Protein AF-A0A1H7XYJ6-F1 (afdb_monomer_lite)

Radius of gyration: 18.25 Å; chains: 1; bounding box: 43×41×61 Å

Foldseek 3Di:
DDDDDPPPDQPVLLLVLQVLQVVQVHGLVLLLVLLVLLQVCLLVLLVVCVVVVLQDDDDPVRVVVVLLVLLQLCQVLSQDDCVVRVVVSNVSSSVLSSYPCNLVVLVVLLVVQLVPPPPRCSPVLSQLSCQPGPDNDHDDLVRSQVPSPDVRDPVCSVSSPSSSSSSSSSSSNVVSVVVVVVCCVVVVDPDDDGDRRPDDCVPPDDSVVD

Secondary structure (DSSP, 8-state):
--------PPPHHHHHHHHHHHHTT--HHHHHHHHHHHHHHHHHHHHHHHHTT-SB---HHHHHHHHHHHHHHHHHHTTS-HHHHHHHHHHHHHHHHTBTTHHHHHHHHHHHHHT--SSS-HHHHHHHHIIIII-SS---HHHHHHHS-TT--HHHHHHHHHHHHHHHHHHHHHHHHHHHHHHHHTTSS---PPPPP---GGGSPPGGG-

Structure (mmCIF, N/CA/C/O backbone):
data_AF-A0A1H7XYJ6-F1
#
_entry.id   AF-A0A1H7XYJ6-F1
#
loop_
_atom_site.group_PDB
_atom_site.id
_atom_site.type_symbol
_atom_site.label_atom_id
_atom_site.label_alt_id
_atom_site.label_comp_id
_atom_site.label_asym_id
_atom_site.label_entity_id
_atom_site.label_seq_id
_atom_site.pdbx_PDB_ins_code
_atom_site.Cartn_x
_atom_site.Cartn_y
_atom_site.Cartn_z
_atom_site.occupancy
_atom_site.B_iso_or_equiv
_atom_site.auth_seq_id
_atom_site.auth_comp_id
_atom_site.auth_asym_id
_atom_site.auth_atom_id
_atom_site.pdbx_PDB_model_num
ATOM 1 N N . MET A 1 1 ? 23.993 -9.173 -39.020 1.00 39.69 1 MET A N 1
ATOM 2 C CA . MET A 1 1 ? 23.149 -8.173 -38.337 1.00 39.69 1 MET A CA 1
ATOM 3 C C . MET A 1 1 ? 21.699 -8.562 -38.609 1.00 39.69 1 MET A C 1
ATOM 5 O O . MET A 1 1 ? 21.281 -8.504 -39.756 1.00 39.69 1 MET A O 1
ATOM 9 N N . ARG A 1 2 ? 20.996 -9.105 -37.610 1.00 30.44 2 ARG A N 1
ATOM 10 C CA . ARG A 1 2 ? 19.539 -9.292 -37.622 1.00 30.44 2 ARG A CA 1
ATOM 11 C C . ARG A 1 2 ? 19.033 -8.784 -36.282 1.00 30.44 2 ARG A C 1
ATOM 13 O O . ARG A 1 2 ? 19.457 -9.285 -35.244 1.00 30.44 2 ARG A O 1
ATOM 20 N N . GLU A 1 3 ? 18.214 -7.745 -36.353 1.00 40.66 3 GLU A N 1
ATOM 21 C CA . GLU A 1 3 ? 17.354 -7.291 -35.270 1.00 40.66 3 GLU A CA 1
ATOM 22 C C . GLU A 1 3 ? 16.446 -8.446 -34.839 1.00 40.66 3 GLU A C 1
ATOM 24 O O . GLU A 1 3 ? 15.935 -9.195 -35.673 1.00 40.66 3 GLU A O 1
ATOM 29 N N . GLY A 1 4 ? 16.303 -8.617 -33.529 1.00 32.47 4 GLY A N 1
ATOM 30 C CA . GLY A 1 4 ? 15.561 -9.715 -32.929 1.00 32.47 4 GLY A CA 1
ATOM 31 C C . GLY A 1 4 ? 15.232 -9.388 -31.482 1.00 32.47 4 GLY A C 1
ATOM 32 O O . GLY A 1 4 ? 15.929 -9.819 -30.573 1.00 32.47 4 GLY A O 1
ATOM 33 N N . ASP A 1 5 ? 14.200 -8.567 -31.322 1.00 30.64 5 ASP A N 1
ATOM 34 C CA . ASP A 1 5 ? 13.218 -8.653 -30.242 1.00 30.64 5 ASP A CA 1
ATOM 35 C C . ASP A 1 5 ? 13.751 -8.624 -28.792 1.00 30.64 5 ASP A C 1
ATOM 37 O O . ASP A 1 5 ? 13.798 -9.627 -28.081 1.00 30.64 5 ASP A O 1
ATOM 41 N N . TYR A 1 6 ? 14.070 -7.423 -28.295 1.00 32.22 6 TYR A N 1
ATOM 42 C CA . TYR A 1 6 ? 14.149 -7.151 -26.851 1.00 32.22 6 TYR A CA 1
ATOM 43 C C . TYR A 1 6 ? 12.739 -6.980 -26.254 1.00 32.22 6 TYR A C 1
ATOM 45 O O . TYR A 1 6 ? 12.458 -6.020 -25.538 1.00 32.22 6 TYR A O 1
ATOM 53 N N . MET A 1 7 ? 11.835 -7.919 -26.529 1.00 31.92 7 MET A N 1
ATOM 54 C CA . MET A 1 7 ? 10.656 -8.132 -25.696 1.00 31.92 7 MET A CA 1
ATOM 55 C C . MET A 1 7 ? 11.157 -8.789 -24.411 1.00 31.92 7 MET A C 1
ATOM 57 O O . MET A 1 7 ? 11.321 -10.005 -24.324 1.00 31.92 7 MET A O 1
ATOM 61 N N . THR A 1 8 ? 11.519 -7.961 -23.430 1.00 39.78 8 THR A N 1
ATOM 62 C CA . THR A 1 8 ? 11.913 -8.393 -22.085 1.00 39.78 8 THR A CA 1
ATOM 63 C C . THR A 1 8 ? 10.869 -9.367 -21.548 1.00 39.78 8 THR A C 1
ATOM 65 O O . THR A 1 8 ? 9.807 -8.933 -21.107 1.00 39.78 8 THR A O 1
ATOM 68 N N . LYS A 1 9 ? 11.174 -10.675 -21.565 1.00 45.34 9 LYS A N 1
ATOM 69 C CA . LYS A 1 9 ? 10.476 -11.661 -20.733 1.00 45.34 9 LYS A CA 1
ATOM 70 C C . LYS A 1 9 ? 10.388 -11.070 -19.337 1.00 45.34 9 LYS A C 1
ATOM 72 O O . LYS A 1 9 ? 11.407 -10.604 -18.808 1.00 45.34 9 LYS A O 1
ATOM 77 N N . SER A 1 10 ? 9.188 -11.025 -18.776 1.00 58.97 10 SER A N 1
ATOM 78 C CA . SER A 1 10 ? 9.038 -10.480 -17.445 1.00 58.97 10 SER A CA 1
ATOM 79 C C . SER A 1 10 ? 9.901 -11.283 -16.473 1.00 58.97 10 SER A C 1
ATOM 81 O O . SER A 1 10 ? 9.950 -12.510 -16.548 1.00 58.97 10 SER A O 1
ATOM 83 N N . SER A 1 11 ? 10.663 -10.592 -15.619 1.00 77.50 11 SER A N 1
ATOM 84 C CA . SER A 1 11 ? 11.572 -11.259 -14.679 1.00 77.50 11 SER A CA 1
ATOM 85 C C . SER A 1 11 ? 10.799 -12.255 -13.817 1.00 77.50 11 SER A C 1
ATOM 87 O O . SER A 1 11 ? 9.658 -11.963 -13.458 1.00 77.50 11 SER A O 1
ATOM 89 N N . ASP A 1 12 ? 11.416 -13.359 -13.403 1.00 87.50 12 ASP A N 1
ATOM 90 C CA . ASP A 1 12 ? 10.749 -14.355 -12.553 1.00 87.50 12 ASP A CA 1
ATOM 91 C C . ASP A 1 12 ? 10.150 -13.739 -11.267 1.00 87.50 12 ASP A C 1
ATOM 93 O O . ASP A 1 12 ? 9.069 -14.125 -10.830 1.00 87.50 12 ASP A O 1
ATOM 97 N N . ASP A 1 13 ? 10.766 -12.676 -10.735 1.00 91.00 13 ASP A N 1
ATOM 98 C CA . ASP A 1 13 ? 10.223 -11.886 -9.620 1.00 91.00 13 ASP A CA 1
ATOM 99 C C . ASP A 1 13 ? 8.874 -11.213 -9.921 1.00 91.00 13 ASP A C 1
ATOM 101 O O . ASP A 1 13 ? 8.038 -11.072 -9.031 1.00 91.00 13 ASP A O 1
ATOM 105 N N . TYR A 1 14 ? 8.653 -10.762 -11.158 1.00 93.06 14 TYR A N 1
ATOM 106 C CA . TYR A 1 14 ? 7.365 -10.202 -11.565 1.00 93.06 14 TYR A CA 1
ATOM 107 C C . TYR A 1 14 ? 6.303 -11.291 -11.613 1.00 93.06 14 TYR A C 1
ATOM 109 O O . TYR A 1 14 ? 5.214 -11.086 -11.090 1.00 93.06 14 TYR A O 1
ATOM 117 N N . ARG A 1 15 ? 6.620 -12.451 -12.199 1.00 93.31 15 ARG A N 1
ATOM 118 C CA . ARG A 1 15 ? 5.698 -13.595 -12.249 1.00 93.31 15 ARG A CA 1
ATOM 119 C C . ARG A 1 15 ? 5.294 -14.032 -10.850 1.00 93.31 15 ARG A C 1
ATOM 121 O O . ARG A 1 15 ? 4.121 -14.287 -10.603 1.00 93.31 15 ARG A O 1
ATOM 128 N N . GLU A 1 16 ? 6.241 -14.035 -9.922 1.00 93.75 16 GLU A N 1
ATOM 129 C CA . GLU A 1 16 ? 5.963 -14.340 -8.526 1.00 93.75 16 GLU A CA 1
ATOM 130 C C . GLU A 1 16 ? 5.140 -13.238 -7.840 1.00 93.75 16 GLU A C 1
ATOM 132 O O . GLU A 1 16 ? 4.181 -13.534 -7.133 1.00 93.75 16 GLU A O 1
ATOM 137 N N . ALA A 1 17 ? 5.408 -11.956 -8.105 1.00 95.38 17 ALA A N 1
ATOM 138 C CA . ALA A 1 17 ? 4.546 -10.874 -7.622 1.00 95.38 17 ALA A CA 1
ATOM 139 C C . ALA A 1 17 ? 3.104 -10.992 -8.157 1.00 95.38 17 ALA A C 1
ATOM 141 O O . ALA A 1 17 ? 2.152 -10.786 -7.403 1.00 95.38 17 ALA A O 1
ATOM 142 N N . VAL A 1 18 ? 2.933 -11.367 -9.429 1.00 96.00 18 VAL A N 1
ATOM 143 C CA . VAL A 1 18 ? 1.624 -11.645 -10.043 1.00 96.00 18 VAL A CA 1
ATOM 144 C C . VAL A 1 18 ? 0.956 -12.849 -9.378 1.00 96.00 18 VAL A C 1
ATOM 146 O O . VAL A 1 18 ? -0.226 -12.775 -9.046 1.00 96.00 18 VAL A O 1
ATOM 149 N N . ARG A 1 19 ? 1.701 -13.931 -9.119 1.00 95.25 19 ARG A N 1
ATOM 150 C CA . ARG A 1 19 ? 1.205 -15.105 -8.386 1.00 95.25 19 ARG A CA 1
ATOM 151 C C . ARG A 1 19 ? 0.639 -14.701 -7.029 1.00 95.25 19 ARG A C 1
ATOM 153 O O . ARG A 1 19 ? -0.504 -15.034 -6.733 1.00 95.25 19 ARG A O 1
ATOM 160 N N . LEU A 1 20 ? 1.375 -13.893 -6.262 1.00 95.56 20 LEU A N 1
ATOM 161 C CA . LEU A 1 20 ? 0.914 -13.399 -4.962 1.00 95.56 20 LEU A CA 1
ATOM 162 C C . LEU A 1 20 ? -0.383 -12.581 -5.070 1.00 95.56 20 LEU A C 1
ATOM 164 O O . LEU A 1 20 ? -1.238 -12.681 -4.183 1.00 95.56 20 LEU A O 1
ATOM 168 N N . CYS A 1 21 ? -0.536 -11.780 -6.131 1.00 96.62 21 CYS A N 1
ATOM 169 C CA . CYS A 1 21 ? -1.770 -11.033 -6.398 1.00 96.62 21 CYS A CA 1
ATOM 170 C C . CYS A 1 21 ? -2.941 -11.994 -6.625 1.00 96.62 21 CYS A C 1
ATOM 172 O O . CYS A 1 21 ? -3.935 -11.929 -5.900 1.00 96.62 21 CYS A O 1
ATOM 174 N N . ARG A 1 22 ? -2.777 -12.941 -7.555 1.00 95.56 22 ARG A N 1
ATOM 175 C CA . ARG A 1 22 ? -3.834 -13.873 -7.973 1.00 95.56 22 ARG A CA 1
ATOM 176 C C . ARG A 1 22 ? -4.238 -14.844 -6.868 1.00 95.56 22 ARG A C 1
ATOM 178 O O . ARG A 1 22 ? -5.422 -15.071 -6.668 1.00 95.56 22 ARG A O 1
ATOM 185 N N . GLU A 1 23 ? -3.285 -15.338 -6.079 1.00 94.94 23 GLU A N 1
ATOM 186 C CA . GLU A 1 23 ? -3.556 -16.127 -4.863 1.00 94.94 23 GLU A CA 1
ATOM 187 C C . GLU A 1 23 ? -4.368 -15.361 -3.815 1.00 94.94 23 GLU A C 1
ATOM 189 O O . GLU A 1 23 ? -5.035 -15.968 -2.984 1.00 94.94 23 GLU A O 1
ATOM 194 N N . SER A 1 24 ? -4.286 -14.029 -3.824 1.00 95.19 24 SER A N 1
ATOM 195 C CA . SER A 1 24 ? -5.078 -13.182 -2.928 1.00 95.19 24 SER A CA 1
ATOM 196 C C . SER A 1 24 ? -6.404 -12.747 -3.556 1.00 95.19 24 SER A C 1
ATOM 198 O O . SER A 1 24 ? -7.071 -11.903 -2.968 1.00 95.19 24 SER A O 1
ATOM 200 N N . GLY A 1 25 ? -6.760 -13.280 -4.730 1.00 94.94 25 GLY A N 1
ATOM 201 C CA . GLY A 1 25 ? -8.006 -12.982 -5.435 1.00 94.94 25 GLY A CA 1
ATOM 202 C C . GLY A 1 25 ? -7.966 -11.753 -6.348 1.00 94.94 25 GLY A C 1
ATOM 203 O O . GLY A 1 25 ? -9.021 -11.303 -6.775 1.00 94.94 25 GLY A O 1
ATOM 204 N N . PHE A 1 26 ? -6.787 -11.209 -6.678 1.00 95.50 26 PHE A N 1
ATOM 205 C CA . PHE A 1 26 ? -6.683 -9.987 -7.487 1.00 95.50 26 PHE A CA 1
ATOM 206 C C . PHE A 1 26 ? -5.815 -10.148 -8.733 1.00 95.50 26 PHE A C 1
ATOM 208 O O . PHE A 1 26 ? -4.778 -10.816 -8.715 1.00 95.50 26 PHE A O 1
ATOM 215 N N . SER A 1 27 ? -6.175 -9.441 -9.800 1.00 95.00 27 SER A N 1
ATOM 216 C CA . SER A 1 27 ? -5.296 -9.212 -10.935 1.00 95.00 27 SER A CA 1
ATOM 217 C C . SER A 1 27 ? -4.150 -8.286 -10.545 1.00 95.00 27 SER A C 1
ATOM 219 O O . SER A 1 27 ? -4.261 -7.377 -9.715 1.00 95.00 27 SER A O 1
ATOM 221 N N . GLU A 1 28 ? -3.018 -8.481 -11.204 1.00 94.94 28 GLU A N 1
ATOM 222 C CA . GLU A 1 28 ? -1.868 -7.600 -11.078 1.00 94.94 28 GLU A CA 1
ATOM 223 C C . GLU A 1 28 ? -2.194 -6.156 -11.486 1.00 94.94 28 GLU A C 1
ATOM 225 O O . GLU A 1 28 ? -1.673 -5.215 -10.889 1.00 94.94 28 GLU A O 1
ATOM 230 N N . ASN A 1 29 ? -3.086 -5.955 -12.461 1.00 93.81 29 ASN A N 1
ATOM 231 C CA . ASN A 1 29 ? -3.476 -4.621 -12.913 1.00 93.81 29 ASN A CA 1
ATOM 232 C C . ASN A 1 29 ? -4.259 -3.880 -11.833 1.00 93.81 29 ASN A C 1
ATOM 234 O O . ASN A 1 29 ? -3.946 -2.726 -11.546 1.00 93.81 29 ASN A O 1
ATOM 238 N N . ARG A 1 30 ? -5.212 -4.550 -11.182 1.00 93.25 30 ARG A N 1
ATOM 239 C CA . ARG A 1 30 ? -5.971 -3.983 -10.067 1.00 93.25 30 ARG A CA 1
ATOM 240 C C . ARG A 1 30 ? -5.055 -3.553 -8.925 1.00 93.25 30 ARG A C 1
ATOM 242 O O . ARG A 1 30 ? -5.100 -2.398 -8.501 1.00 93.25 30 ARG A O 1
ATOM 249 N N . VAL A 1 31 ? -4.189 -4.460 -8.460 1.00 96.38 31 VAL A N 1
ATOM 250 C CA . VAL A 1 31 ? -3.241 -4.171 -7.368 1.00 96.38 31 VAL A CA 1
ATOM 251 C C . VAL A 1 31 ? -2.330 -3.006 -7.746 1.00 96.38 31 VAL A C 1
ATOM 253 O O . VAL A 1 31 ? -2.116 -2.104 -6.938 1.00 96.38 31 VAL A O 1
ATOM 256 N N . TYR A 1 32 ? -1.822 -2.991 -8.980 1.00 96.12 32 TYR A N 1
ATOM 257 C CA . TYR A 1 32 ? -0.980 -1.910 -9.481 1.00 96.12 32 TYR A CA 1
ATOM 258 C C . TYR A 1 32 ? -1.706 -0.561 -9.495 1.00 96.12 32 TYR A C 1
ATOM 260 O O . TYR A 1 32 ? -1.146 0.427 -9.019 1.00 96.12 32 TYR A O 1
ATOM 268 N N . THR A 1 33 ? -2.938 -0.513 -10.008 1.00 93.81 33 THR A N 1
ATOM 269 C CA . THR A 1 33 ? -3.740 0.713 -10.104 1.00 93.81 33 THR A CA 1
ATOM 270 C C . THR A 1 33 ? -4.052 1.281 -8.725 1.00 93.81 33 THR A C 1
ATOM 272 O O . THR A 1 33 ? -3.701 2.428 -8.457 1.00 93.81 33 THR A O 1
ATOM 275 N N . LEU A 1 34 ? -4.618 0.474 -7.823 1.00 93.75 34 LEU A N 1
ATOM 276 C CA . LEU A 1 34 ? -4.981 0.926 -6.475 1.00 93.75 34 LEU A CA 1
ATOM 277 C C . LEU A 1 34 ? -3.754 1.359 -5.669 1.00 93.75 34 LEU A C 1
ATOM 279 O O . LEU A 1 34 ? -3.759 2.400 -5.018 1.00 93.75 34 LEU A O 1
ATOM 283 N N . CYS A 1 35 ? -2.662 0.598 -5.754 1.00 96.38 35 CYS A N 1
ATOM 284 C CA . CYS A 1 35 ? -1.434 0.938 -5.047 1.00 96.38 35 CYS A CA 1
ATOM 285 C C . CYS A 1 35 ? -0.809 2.242 -5.568 1.00 96.38 35 CYS A C 1
ATOM 287 O O . CYS A 1 35 ? -0.287 3.038 -4.786 1.00 96.38 35 CYS A O 1
ATOM 289 N N . ARG A 1 36 ? -0.886 2.501 -6.880 1.00 95.50 36 ARG A N 1
ATOM 290 C CA . ARG A 1 36 ? -0.372 3.746 -7.460 1.00 95.50 36 ARG A CA 1
ATOM 291 C C . ARG A 1 36 ? -1.095 4.989 -6.979 1.00 95.50 36 ARG A C 1
ATOM 293 O O . ARG A 1 36 ? -0.422 6.010 -6.886 1.00 95.50 36 ARG A O 1
ATOM 300 N N . LEU A 1 37 ? -2.387 4.909 -6.657 1.00 93.62 37 LEU A N 1
ATOM 301 C CA . LEU A 1 37 ? -3.122 6.043 -6.090 1.00 93.62 37 LEU A CA 1
ATOM 302 C C . LEU A 1 37 ? -2.423 6.545 -4.829 1.00 93.62 37 LEU A C 1
ATOM 304 O O . LEU A 1 37 ? -2.027 7.703 -4.784 1.00 93.62 37 LEU A O 1
ATOM 308 N N . LEU A 1 38 ? -2.154 5.645 -3.876 1.00 96.19 38 LEU A N 1
ATOM 309 C CA . LEU A 1 38 ? -1.421 5.971 -2.652 1.00 96.19 38 LEU A CA 1
ATOM 310 C C . LEU A 1 38 ? -0.034 6.528 -2.961 1.00 96.19 38 LEU A C 1
ATOM 312 O O . LEU A 1 38 ? 0.332 7.597 -2.484 1.00 96.19 38 LEU A O 1
ATOM 316 N N . LEU A 1 39 ? 0.744 5.803 -3.763 1.00 97.06 39 LEU A N 1
ATOM 317 C CA . LEU A 1 39 ? 2.142 6.148 -4.012 1.00 97.06 39 LEU A CA 1
ATOM 318 C C . LEU A 1 39 ? 2.312 7.521 -4.667 1.00 97.06 39 LEU A C 1
ATOM 320 O O . LEU A 1 39 ? 3.300 8.200 -4.405 1.00 97.06 39 LEU A O 1
ATOM 324 N N . PHE A 1 40 ? 1.385 7.913 -5.540 1.00 94.44 40 PHE A N 1
ATOM 325 C CA . PHE A 1 40 ? 1.521 9.129 -6.336 1.00 94.44 40 PHE A CA 1
ATOM 326 C C . PHE A 1 40 ? 1.148 10.384 -5.557 1.00 94.44 40 PHE A C 1
ATOM 328 O O . PHE A 1 40 ? 1.743 11.423 -5.819 1.00 94.44 40 PHE A O 1
ATOM 335 N N . ILE A 1 41 ? 0.223 10.285 -4.599 1.00 95.06 41 ILE A N 1
ATOM 336 C CA . ILE A 1 41 ? -0.184 11.439 -3.785 1.00 95.06 41 ILE A CA 1
ATOM 337 C C . ILE A 1 41 ? 0.547 11.511 -2.443 1.00 95.06 41 ILE A C 1
ATOM 339 O O . ILE A 1 41 ? 0.596 12.577 -1.841 1.00 95.06 41 ILE A O 1
ATOM 343 N N . TYR A 1 42 ? 1.167 10.411 -1.991 1.00 97.31 42 TYR A N 1
ATOM 344 C CA . TYR A 1 42 ? 1.748 10.322 -0.650 1.00 97.31 42 TYR A CA 1
ATOM 345 C C . TYR A 1 42 ? 2.670 11.488 -0.295 1.00 97.31 42 TYR A C 1
ATOM 347 O O . TYR A 1 42 ? 2.452 12.127 0.728 1.00 97.31 42 TYR A O 1
ATOM 355 N N . ARG A 1 43 ? 3.719 11.739 -1.095 1.00 96.44 43 ARG A N 1
ATOM 356 C CA . ARG A 1 43 ? 4.758 12.718 -0.732 1.00 96.44 43 ARG A CA 1
ATOM 357 C C . ARG A 1 43 ? 4.154 14.105 -0.556 1.00 96.44 43 ARG A C 1
ATOM 359 O O . ARG A 1 43 ? 4.389 14.728 0.472 1.00 96.44 43 ARG A O 1
ATOM 366 N N . ASP A 1 44 ? 3.392 14.551 -1.546 1.00 96.06 44 ASP A N 1
ATOM 367 C CA . ASP A 1 44 ? 2.863 15.910 -1.586 1.00 96.06 44 ASP A CA 1
ATOM 368 C C . ASP A 1 44 ? 1.843 16.115 -0.459 1.00 96.06 44 ASP A C 1
ATOM 370 O O . ASP A 1 44 ? 1.966 17.067 0.308 1.00 96.06 44 ASP A O 1
ATOM 374 N N . THR A 1 45 ? 0.920 15.165 -0.264 1.00 97.00 45 THR A N 1
ATOM 375 C CA . THR A 1 45 ? -0.051 15.209 0.840 1.00 97.00 45 THR A CA 1
ATOM 376 C C . THR A 1 45 ? 0.629 15.130 2.207 1.00 97.00 45 THR A C 1
ATOM 378 O O . THR A 1 45 ? 0.252 15.860 3.116 1.00 97.00 45 THR A O 1
ATOM 381 N N . TYR A 1 46 ? 1.643 14.275 2.381 1.00 97.62 46 TYR A N 1
ATOM 382 C CA . TYR A 1 46 ? 2.355 14.135 3.655 1.00 97.62 46 TYR A CA 1
ATOM 383 C C . TYR A 1 46 ? 3.142 15.400 4.008 1.00 97.62 46 TYR A C 1
ATOM 385 O O . TYR A 1 46 ? 3.139 15.822 5.163 1.00 97.62 46 TYR A O 1
ATOM 393 N N . LEU A 1 47 ? 3.823 16.007 3.030 1.00 97.06 47 LEU A N 1
ATOM 394 C CA . LEU A 1 47 ? 4.572 17.245 3.240 1.00 97.06 47 LEU A CA 1
ATOM 395 C C . LEU A 1 47 ? 3.637 18.417 3.548 1.00 97.06 47 LEU A C 1
ATOM 397 O O . LEU A 1 47 ? 3.904 19.129 4.511 1.00 97.06 47 LEU A O 1
ATOM 401 N N . ALA A 1 48 ? 2.528 18.555 2.813 1.00 97.50 48 ALA A N 1
ATOM 402 C CA . ALA A 1 48 ? 1.507 19.564 3.095 1.00 97.50 48 ALA A CA 1
ATOM 403 C C . ALA A 1 48 ? 0.908 19.379 4.499 1.00 97.50 48 ALA A C 1
ATOM 405 O O . ALA A 1 48 ? 0.948 20.290 5.318 1.00 97.50 48 ALA A O 1
ATOM 406 N N . ALA A 1 49 ? 0.481 18.159 4.845 1.00 97.31 49 ALA A N 1
ATOM 407 C CA . ALA A 1 49 ? -0.054 17.848 6.171 1.00 97.31 49 ALA A CA 1
ATOM 408 C C . ALA A 1 49 ? 0.953 18.113 7.306 1.00 97.31 49 ALA A C 1
ATOM 410 O O . ALA A 1 49 ? 0.563 18.456 8.423 1.00 97.31 49 ALA A O 1
ATOM 411 N N . LYS A 1 50 ? 2.255 17.945 7.046 1.00 96.44 50 LYS A N 1
ATOM 412 C CA . LYS A 1 50 ? 3.325 18.258 8.001 1.00 96.44 50 LYS A CA 1
ATOM 413 C C . LYS A 1 50 ? 3.525 19.769 8.154 1.00 96.44 50 LYS A C 1
ATOM 415 O O . LYS A 1 50 ? 3.696 20.226 9.279 1.00 96.44 50 LYS A O 1
ATOM 420 N N . GLU A 1 51 ? 3.506 20.524 7.058 1.00 97.25 51 GLU A N 1
ATOM 421 C CA . GLU A 1 51 ? 3.621 21.990 7.053 1.00 97.25 51 GLU A CA 1
ATOM 422 C C . GLU A 1 51 ? 2.426 22.652 7.758 1.00 97.25 51 GLU A C 1
ATOM 424 O O . GLU A 1 51 ? 2.608 23.494 8.639 1.00 97.25 51 GLU A O 1
ATOM 429 N N . ASP A 1 52 ? 1.217 22.165 7.478 1.00 97.69 52 ASP A N 1
ATOM 430 C CA . ASP A 1 52 ? -0.044 22.670 8.033 1.00 97.69 52 ASP A CA 1
ATOM 431 C C . ASP A 1 52 ? -0.357 22.128 9.444 1.00 97.69 52 ASP A C 1
ATOM 433 O O . ASP A 1 52 ? -1.377 22.463 10.050 1.00 97.69 52 ASP A O 1
ATOM 437 N N . ASN A 1 53 ? 0.533 21.307 10.017 1.00 95.88 53 ASN A N 1
ATOM 438 C CA . ASN A 1 53 ? 0.352 20.631 11.307 1.00 95.88 53 ASN A CA 1
ATOM 439 C C . ASN A 1 53 ? -0.946 19.796 11.390 1.00 95.88 53 ASN A C 1
ATOM 441 O O . ASN A 1 53 ? -1.568 19.715 12.453 1.00 95.88 53 ASN A O 1
ATOM 445 N N . GLU A 1 54 ? -1.378 19.168 10.297 1.00 96.81 54 GLU A N 1
ATOM 446 C CA . GLU A 1 54 ? -2.555 18.287 10.250 1.00 96.81 54 GLU A CA 1
ATOM 447 C C . GLU A 1 54 ? -2.292 16.901 10.857 1.00 96.81 54 GLU A C 1
ATOM 449 O O . GLU A 1 54 ? -3.228 16.234 11.295 1.00 96.81 54 GLU A O 1
ATOM 454 N N . ILE A 1 55 ? -1.027 16.477 10.937 1.00 96.62 55 ILE A N 1
ATOM 455 C CA . ILE A 1 55 ? -0.641 15.223 11.596 1.00 96.62 55 ILE A CA 1
ATOM 456 C C . ILE A 1 55 ? -0.682 15.437 13.112 1.00 96.62 55 ILE A C 1
ATOM 458 O O . ILE A 1 55 ? 0.225 16.034 13.693 1.00 96.62 55 ILE A O 1
ATOM 462 N N . LYS A 1 56 ? -1.762 14.981 13.753 1.00 95.12 56 LYS A N 1
ATOM 463 C CA . LYS A 1 56 ? -1.983 15.150 15.196 1.00 95.12 56 LYS A CA 1
ATOM 464 C C . LYS A 1 56 ? -1.457 13.966 16.003 1.00 95.12 56 LYS A C 1
ATOM 466 O O . LYS A 1 56 ? -1.529 12.817 15.567 1.00 95.12 56 LYS A O 1
ATOM 471 N N . GLU A 1 57 ? -0.982 14.269 17.209 1.00 96.25 57 GLU A N 1
ATOM 472 C CA . GLU A 1 57 ? -0.723 13.264 18.239 1.00 96.25 57 GLU A CA 1
ATOM 473 C C . GLU A 1 57 ? -2.014 12.522 18.599 1.00 96.25 57 GLU A C 1
ATOM 475 O O . GLU A 1 57 ? -3.106 13.091 18.569 1.00 96.25 57 GLU A O 1
ATOM 480 N N . MET A 1 58 ? -1.876 11.243 18.937 1.00 97.62 58 MET A N 1
ATOM 481 C CA . MET A 1 58 ? -2.989 10.360 19.275 1.00 97.62 58 MET A CA 1
ATOM 482 C C . MET A 1 58 ? -2.596 9.483 20.460 1.00 97.62 58 MET A C 1
ATOM 484 O O . MET A 1 58 ? -1.470 8.987 20.542 1.00 97.62 58 MET A O 1
ATOM 488 N N . THR A 1 59 ? -3.540 9.238 21.356 1.00 98.06 59 THR A 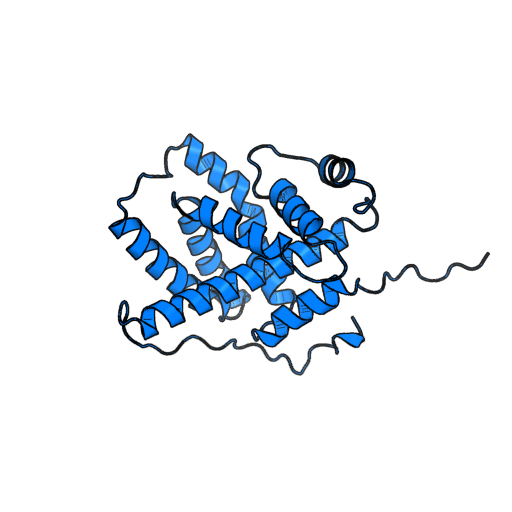N 1
ATOM 489 C CA . THR A 1 59 ? -3.398 8.249 22.429 1.00 98.06 59 THR A CA 1
ATOM 490 C C . THR A 1 59 ? -3.300 6.826 21.854 1.00 98.06 59 THR A C 1
ATOM 492 O O . THR A 1 59 ? -3.770 6.565 20.738 1.00 98.06 59 THR A O 1
ATOM 495 N N . PRO A 1 60 ? -2.719 5.859 22.586 1.00 97.44 60 PRO A N 1
ATOM 496 C CA . PRO A 1 60 ? -2.677 4.461 22.151 1.00 97.44 60 PRO A CA 1
ATOM 497 C C . PRO A 1 60 ? -4.057 3.888 21.789 1.00 97.44 60 PRO A C 1
ATOM 499 O O . PRO A 1 60 ? -4.186 3.137 20.818 1.00 97.44 60 PRO A O 1
ATOM 502 N N . GLU A 1 61 ? -5.096 4.273 22.528 1.00 96.81 61 GLU A N 1
ATOM 503 C CA . GLU A 1 61 ? -6.483 3.863 22.317 1.00 96.81 61 GLU A CA 1
ATOM 504 C C . GLU A 1 61 ? -7.042 4.423 21.001 1.00 96.81 61 GLU A C 1
ATOM 506 O O . GLU A 1 61 ? -7.625 3.673 20.211 1.00 96.81 61 GLU A O 1
ATOM 511 N N . GLU A 1 62 ? -6.806 5.706 20.716 1.00 97.88 62 GLU A N 1
ATOM 512 C CA . GLU A 1 62 ? -7.192 6.356 19.456 1.00 97.88 62 GLU A CA 1
ATOM 513 C C . GLU A 1 62 ? -6.441 5.758 18.260 1.00 97.88 62 GLU A C 1
ATOM 515 O O . GLU A 1 62 ? -7.024 5.517 17.197 1.00 97.88 62 GLU A O 1
ATOM 520 N N . ILE A 1 63 ? -5.148 5.455 18.419 1.00 97.81 63 ILE A N 1
ATOM 521 C CA . ILE A 1 63 ? -4.352 4.762 17.396 1.00 97.81 63 ILE A CA 1
ATOM 522 C C . ILE A 1 63 ? -4.947 3.380 17.119 1.00 97.81 63 ILE A C 1
ATOM 524 O O . ILE A 1 63 ? -5.089 2.984 15.962 1.00 97.81 63 ILE A O 1
ATOM 528 N N . ALA A 1 64 ? -5.303 2.625 18.158 1.00 96.50 64 ALA A N 1
ATOM 529 C CA . ALA A 1 64 ? -5.894 1.303 17.995 1.00 96.50 64 ALA A CA 1
ATOM 530 C C . ALA A 1 64 ? -7.267 1.372 17.305 1.00 96.50 64 ALA A C 1
ATOM 532 O O . ALA A 1 64 ? -7.539 0.576 16.403 1.00 96.50 64 ALA A O 1
ATOM 533 N N . ALA A 1 65 ? -8.115 2.330 17.688 1.00 96.31 65 ALA A N 1
ATOM 534 C CA . ALA A 1 65 ? -9.426 2.539 17.080 1.00 96.31 65 ALA A CA 1
ATOM 535 C C . ALA A 1 65 ? -9.317 2.952 15.604 1.00 96.31 65 ALA A C 1
ATOM 537 O O . ALA A 1 65 ? -9.912 2.299 14.746 1.00 96.31 65 ALA A O 1
ATOM 538 N N . SER A 1 66 ? -8.492 3.955 15.290 1.00 97.44 66 SER A N 1
ATOM 539 C CA . SER A 1 66 ? -8.280 4.420 13.911 1.00 97.44 66 SER A CA 1
ATOM 540 C C . SER A 1 66 ? -7.657 3.346 13.017 1.00 97.44 66 SER A C 1
ATOM 542 O O . SER A 1 66 ? -8.084 3.175 11.878 1.00 97.44 66 SER A O 1
ATOM 544 N N . LYS A 1 67 ? -6.711 2.542 13.528 1.00 97.44 67 LYS A N 1
ATOM 545 C CA . LYS A 1 67 ? -6.170 1.384 12.794 1.00 97.44 67 LYS A CA 1
ATOM 546 C C . LYS A 1 67 ? -7.259 0.382 12.427 1.00 97.44 67 LYS A C 1
ATOM 548 O O . LYS A 1 67 ? -7.221 -0.146 11.320 1.00 97.44 67 LYS A O 1
ATOM 553 N N . ARG A 1 68 ? -8.207 0.100 13.328 1.00 96.50 68 ARG A N 1
ATOM 554 C CA . ARG A 1 68 ? -9.330 -0.812 13.050 1.00 96.50 68 ARG A CA 1
ATOM 555 C C . ARG A 1 68 ? -10.265 -0.243 11.991 1.00 96.50 68 ARG A C 1
ATOM 557 O O . ARG A 1 68 ? -10.563 -0.944 11.032 1.00 96.50 68 ARG A O 1
ATOM 564 N N . GLU A 1 69 ? -10.668 1.014 12.146 1.00 96.00 69 GLU A N 1
ATOM 565 C CA . GLU A 1 69 ? -11.563 1.703 11.212 1.00 96.00 69 GLU A CA 1
ATOM 566 C C . GLU A 1 69 ? -10.960 1.763 9.800 1.00 96.00 69 GLU A C 1
ATOM 568 O O . GLU A 1 69 ? -11.562 1.295 8.835 1.00 96.00 69 GLU A O 1
ATOM 573 N N . CYS A 1 70 ? -9.728 2.263 9.677 1.00 97.19 70 CYS A N 1
ATOM 574 C CA . CYS A 1 70 ? -9.049 2.370 8.391 1.00 97.19 70 CYS A CA 1
ATOM 575 C C . CYS A 1 70 ? -8.794 1.005 7.753 1.00 97.19 70 CYS A C 1
ATOM 577 O O . CYS A 1 70 ? -8.896 0.875 6.537 1.00 97.19 70 CYS A O 1
ATOM 579 N N . ARG A 1 71 ? -8.454 -0.015 8.551 1.00 96.94 71 ARG A N 1
ATOM 580 C CA . ARG A 1 71 ? -8.230 -1.373 8.044 1.00 96.94 71 ARG A CA 1
ATOM 581 C C . ARG A 1 71 ? -9.513 -1.985 7.507 1.00 96.94 71 ARG A C 1
ATOM 583 O O . ARG A 1 71 ? -9.463 -2.645 6.478 1.00 96.94 71 ARG A O 1
ATOM 590 N N . ASP A 1 72 ? -10.632 -1.762 8.181 1.00 94.94 72 ASP A N 1
ATOM 591 C CA . ASP A 1 72 ? -11.921 -2.253 7.718 1.00 94.94 72 ASP A CA 1
ATOM 592 C C . ASP A 1 72 ? -12.326 -1.623 6.385 1.00 94.94 72 ASP A C 1
ATOM 594 O O . ASP A 1 72 ? -12.601 -2.327 5.413 1.00 94.94 72 ASP A O 1
ATOM 598 N N . LEU A 1 73 ? -12.258 -0.291 6.317 1.00 95.62 73 LEU A N 1
ATOM 599 C CA . LEU A 1 73 ? -12.573 0.452 5.103 1.00 95.62 73 LEU A CA 1
ATOM 600 C C . LEU A 1 73 ? -11.627 0.074 3.958 1.00 95.62 73 LEU A C 1
ATOM 602 O O . LEU A 1 73 ? -12.076 -0.172 2.844 1.00 95.62 73 LEU A O 1
ATOM 606 N N . PHE A 1 74 ? -10.328 -0.055 4.237 1.00 96.62 74 PHE A N 1
ATOM 607 C CA . PHE A 1 74 ? -9.348 -0.524 3.260 1.00 96.62 74 PHE A CA 1
ATOM 608 C C . PHE A 1 74 ? -9.703 -1.909 2.714 1.00 96.62 74 PHE A C 1
ATOM 610 O O . PHE A 1 74 ? -9.683 -2.100 1.500 1.00 96.62 74 PHE A O 1
ATOM 617 N N . LEU A 1 75 ? -10.048 -2.868 3.582 1.00 96.00 75 LEU A N 1
ATOM 618 C CA . LEU A 1 75 ? -10.406 -4.216 3.145 1.00 96.00 75 LEU A CA 1
ATOM 619 C C . LEU A 1 75 ? -11.643 -4.202 2.243 1.00 96.00 75 LEU A C 1
ATOM 621 O O . LEU A 1 75 ? -11.668 -4.859 1.205 1.00 96.00 75 LEU A O 1
ATOM 625 N N . TYR A 1 76 ? -12.650 -3.417 2.609 1.00 94.38 76 TYR A N 1
ATOM 626 C CA . TYR A 1 76 ? -13.863 -3.272 1.819 1.00 94.38 76 TYR A CA 1
ATOM 627 C C . TYR A 1 76 ? -13.586 -2.626 0.452 1.00 94.38 76 TYR A C 1
ATOM 629 O O . TYR A 1 76 ? -13.843 -3.231 -0.589 1.00 94.38 76 TYR A O 1
ATOM 637 N N . LEU A 1 77 ? -12.969 -1.443 0.425 1.00 94.12 77 LEU A N 1
ATOM 638 C CA . LEU A 1 77 ? -12.704 -0.709 -0.816 1.00 94.12 77 LEU A CA 1
ATOM 639 C C . LEU A 1 77 ? -11.747 -1.453 -1.750 1.00 94.12 77 LEU A C 1
ATOM 641 O O . LEU A 1 77 ? -11.895 -1.406 -2.969 1.00 94.12 77 LEU A O 1
ATOM 645 N N . PHE A 1 78 ? -10.767 -2.175 -1.205 1.00 93.75 78 PHE A N 1
ATOM 646 C CA . PHE A 1 78 ? -9.803 -2.925 -2.007 1.00 93.75 78 PHE A CA 1
ATOM 647 C C . PHE A 1 78 ? -10.407 -4.192 -2.639 1.00 93.75 78 PHE A C 1
ATOM 649 O O . PHE A 1 78 ? -9.741 -4.820 -3.458 1.00 93.75 78 PHE A O 1
ATOM 656 N N . THR A 1 79 ? -11.678 -4.527 -2.388 1.00 93.19 79 THR A N 1
ATOM 657 C CA . THR A 1 79 ? -12.409 -5.599 -3.106 1.00 93.19 79 THR A CA 1
ATOM 658 C C . THR A 1 79 ? -13.441 -5.099 -4.117 1.00 93.19 79 THR A C 1
ATOM 660 O O . THR A 1 79 ? -13.754 -5.833 -5.052 1.00 93.19 79 THR A O 1
ATOM 663 N N . LYS A 1 80 ? -13.909 -3.849 -3.995 1.00 91.00 80 LYS A N 1
ATOM 664 C CA . LYS A 1 80 ? -14.843 -3.226 -4.950 1.00 91.00 80 LYS A CA 1
ATOM 665 C C . LYS A 1 80 ? -14.207 -2.983 -6.319 1.00 91.00 80 LYS A C 1
ATOM 667 O O . LYS A 1 80 ? -13.024 -2.653 -6.356 1.00 91.00 80 LYS A O 1
ATOM 672 N N . PRO A 1 81 ? -14.934 -3.032 -7.443 1.00 87.88 81 PRO A N 1
ATOM 673 C CA . PRO A 1 81 ? -14.414 -2.571 -8.735 1.00 87.88 81 PRO A CA 1
ATOM 674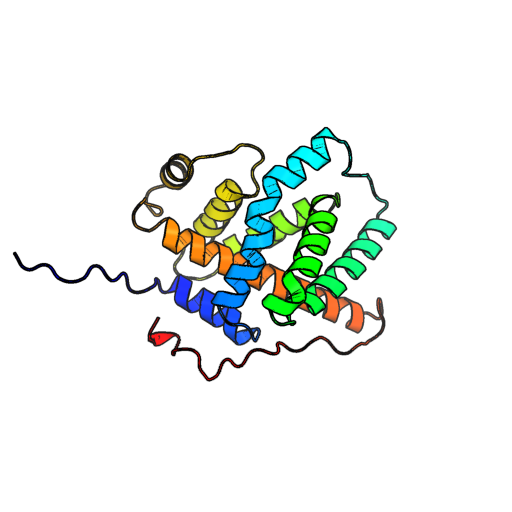 C C . PRO A 1 81 ? -13.693 -1.211 -8.627 1.00 87.88 81 PRO A C 1
ATOM 676 O O . PRO A 1 81 ? -14.093 -0.341 -7.848 1.00 87.88 81 PRO A O 1
ATOM 679 N N . VAL A 1 82 ? -12.569 -1.049 -9.335 1.00 85.75 82 VAL A N 1
ATOM 680 C CA . VAL A 1 82 ? -11.700 0.139 -9.175 1.00 85.75 82 VAL A CA 1
ATOM 681 C C . VAL A 1 82 ? -12.450 1.401 -9.593 1.00 85.75 82 VAL A C 1
ATOM 683 O O . VAL A 1 82 ? -12.362 2.431 -8.934 1.00 85.75 82 VAL A O 1
ATOM 686 N N . GLU A 1 83 ? -13.229 1.286 -10.660 1.00 85.81 83 GLU A N 1
ATOM 687 C CA . GLU A 1 83 ? -14.042 2.340 -11.254 1.00 85.81 83 GLU A CA 1
ATOM 688 C C . GLU A 1 83 ? -15.140 2.819 -10.295 1.00 85.81 83 GLU A C 1
ATOM 690 O O . GLU A 1 83 ? -15.480 3.997 -10.290 1.00 85.81 83 GLU A O 1
ATOM 695 N N . GLU A 1 84 ? -15.651 1.923 -9.447 1.00 87.44 84 GLU A N 1
ATOM 696 C CA . GLU A 1 84 ? -16.736 2.203 -8.499 1.00 87.44 84 GLU A CA 1
ATOM 697 C C . GLU A 1 84 ? -16.242 2.733 -7.148 1.00 87.44 84 GLU A C 1
ATOM 699 O O . GLU A 1 84 ? -17.028 3.270 -6.374 1.00 87.44 84 GLU A O 1
ATOM 704 N N . SER A 1 85 ? -14.953 2.565 -6.837 1.00 88.56 85 SER A N 1
ATOM 705 C CA . SER A 1 85 ? -14.392 2.867 -5.512 1.00 88.56 85 SER A CA 1
ATOM 706 C C . SER A 1 85 ? -13.294 3.926 -5.528 1.00 88.56 85 SER A C 1
ATOM 708 O O . SER A 1 85 ? -12.708 4.208 -4.487 1.00 88.56 85 SER A O 1
ATOM 710 N N . LEU A 1 86 ? -13.004 4.531 -6.684 1.00 89.00 86 LEU A N 1
ATOM 711 C CA . LEU A 1 86 ? -11.860 5.426 -6.855 1.00 89.00 86 LEU A CA 1
ATOM 712 C C . LEU A 1 86 ? -11.885 6.629 -5.900 1.00 89.00 86 LEU A C 1
ATOM 714 O O . LEU A 1 86 ? -10.872 6.941 -5.276 1.00 89.00 86 LEU A O 1
ATOM 718 N N . GLU A 1 87 ? -13.042 7.278 -5.770 1.00 91.81 87 GLU A N 1
ATOM 719 C CA . GLU A 1 87 ? -13.218 8.438 -4.892 1.00 91.81 87 GLU A CA 1
ATOM 720 C C . GLU A 1 87 ? -13.080 8.048 -3.414 1.00 91.81 87 GLU A C 1
ATOM 722 O O . GLU A 1 87 ? -12.296 8.654 -2.684 1.00 91.81 87 GLU A O 1
ATOM 727 N N . GLU A 1 88 ? -13.767 6.984 -2.986 1.00 94.12 88 GLU A N 1
ATOM 728 C CA . GLU A 1 88 ? -13.690 6.467 -1.614 1.00 94.12 88 GLU A CA 1
ATOM 729 C C . GLU A 1 88 ? -12.254 6.039 -1.256 1.00 94.12 88 GLU A C 1
ATOM 731 O O . GLU A 1 88 ? -11.774 6.292 -0.150 1.00 94.12 88 GLU A O 1
ATOM 736 N N . GLN A 1 89 ? -11.534 5.424 -2.202 1.00 93.00 89 GLN A N 1
ATOM 737 C CA . GLN A 1 89 ? -10.126 5.049 -2.045 1.00 93.00 89 GLN A CA 1
ATOM 738 C C . GLN A 1 89 ? -9.247 6.284 -1.861 1.00 93.00 89 GLN A C 1
ATOM 740 O O . GLN A 1 89 ? -8.384 6.302 -0.984 1.00 93.00 89 GLN A O 1
ATOM 745 N N . GLN A 1 90 ? -9.466 7.331 -2.658 1.00 93.62 90 GLN A N 1
ATOM 746 C CA . GLN A 1 90 ? -8.701 8.566 -2.546 1.00 93.62 90 GLN A CA 1
ATOM 747 C C . GLN A 1 90 ? -8.958 9.275 -1.210 1.00 93.62 90 GLN A C 1
ATOM 749 O O . GLN A 1 90 ? -8.003 9.716 -0.572 1.00 93.62 90 GLN A O 1
ATOM 754 N N . GLN A 1 91 ? -10.209 9.306 -0.743 1.00 94.94 91 GLN A N 1
ATOM 755 C CA . GLN A 1 91 ? -10.573 9.840 0.573 1.00 94.94 91 GLN A CA 1
ATOM 756 C C . GLN A 1 91 ? -9.929 9.041 1.715 1.00 94.94 91 GLN A C 1
ATOM 758 O O . GLN A 1 91 ? -9.369 9.624 2.646 1.00 94.94 91 GLN A O 1
ATOM 763 N N . LEU A 1 92 ? -9.953 7.704 1.639 1.00 96.19 92 LEU A N 1
ATOM 764 C CA . LEU A 1 92 ? -9.271 6.847 2.610 1.00 96.19 92 LEU A CA 1
ATOM 765 C C . LEU A 1 92 ? -7.761 7.118 2.626 1.00 96.19 92 LEU A C 1
ATOM 767 O O . LEU A 1 92 ? -7.170 7.192 3.702 1.00 96.19 92 LEU A O 1
ATOM 771 N N . ILE A 1 93 ? -7.129 7.255 1.459 1.00 96.00 93 ILE A N 1
ATOM 772 C CA . ILE A 1 93 ? -5.692 7.528 1.360 1.00 96.00 93 ILE A CA 1
ATOM 773 C C . ILE A 1 93 ? -5.349 8.895 1.964 1.00 96.00 93 ILE A C 1
ATOM 775 O O . ILE A 1 93 ? -4.404 8.968 2.749 1.00 96.00 93 ILE A O 1
ATOM 779 N N . ASP A 1 94 ? -6.106 9.949 1.642 1.00 96.06 94 ASP A N 1
ATOM 780 C CA . ASP A 1 94 ? -5.898 11.286 2.216 1.00 96.06 94 ASP A CA 1
ATOM 781 C C . ASP A 1 94 ? -5.990 11.246 3.748 1.00 96.06 94 ASP A C 1
ATOM 783 O O . ASP A 1 94 ? -5.083 11.712 4.441 1.00 96.06 94 ASP A O 1
ATOM 787 N N . LYS A 1 95 ? -7.017 10.566 4.281 1.00 96.50 95 LYS A N 1
ATOM 788 C CA . LYS A 1 95 ? -7.160 10.317 5.723 1.00 96.50 95 LYS A CA 1
ATOM 789 C C . LYS A 1 95 ? -5.951 9.571 6.289 1.00 96.50 95 LYS A C 1
ATOM 791 O O . LYS A 1 95 ? -5.406 9.989 7.304 1.00 96.50 95 LYS A O 1
ATOM 796 N N . LEU A 1 96 ? -5.530 8.470 5.661 1.00 97.81 96 LEU A N 1
ATOM 797 C CA . LEU A 1 96 ? -4.429 7.625 6.137 1.00 97.81 96 LEU A CA 1
ATOM 798 C C . LEU A 1 96 ? -3.105 8.388 6.234 1.00 97.81 96 LEU A C 1
ATOM 800 O O . LEU A 1 96 ? -2.407 8.256 7.235 1.00 97.81 96 LEU A O 1
ATOM 804 N N . ILE A 1 97 ? -2.763 9.190 5.222 1.00 97.75 97 ILE A N 1
ATOM 805 C CA . ILE A 1 97 ? -1.496 9.938 5.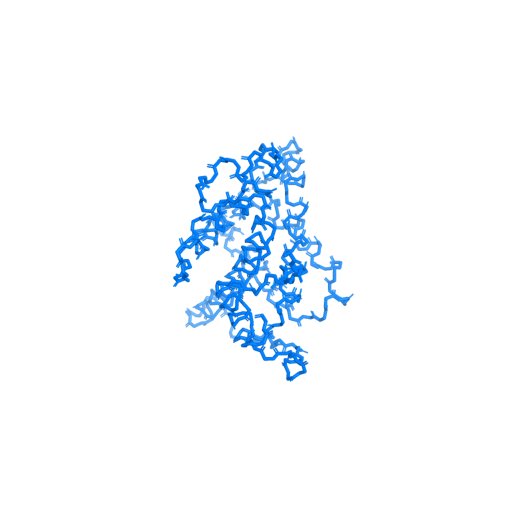168 1.00 97.75 97 ILE A CA 1
ATOM 806 C C . ILE A 1 97 ? -1.349 10.900 6.352 1.00 97.75 97 ILE A C 1
ATOM 808 O O . ILE A 1 97 ? -0.239 11.101 6.846 1.00 97.75 97 ILE A O 1
ATOM 812 N N . LYS A 1 98 ? -2.469 11.442 6.837 1.00 97.44 98 LYS A N 1
ATOM 813 C CA . LYS A 1 98 ? -2.526 12.396 7.949 1.00 97.44 98 LYS A CA 1
ATOM 814 C C . LYS A 1 98 ? -2.475 11.728 9.330 1.00 97.44 98 LYS A C 1
ATOM 816 O O . LYS A 1 98 ? -2.346 12.414 10.339 1.00 97.44 98 LYS A O 1
ATOM 821 N N . LEU A 1 99 ? -2.547 10.395 9.408 1.00 98.19 99 LEU A N 1
ATOM 822 C CA . LEU A 1 99 ? -2.468 9.664 10.675 1.00 98.19 99 LEU A CA 1
ATOM 823 C C . LEU A 1 99 ? -1.012 9.423 11.087 1.00 98.19 99 LEU A C 1
ATOM 825 O O . LEU A 1 99 ? -0.236 8.805 10.355 1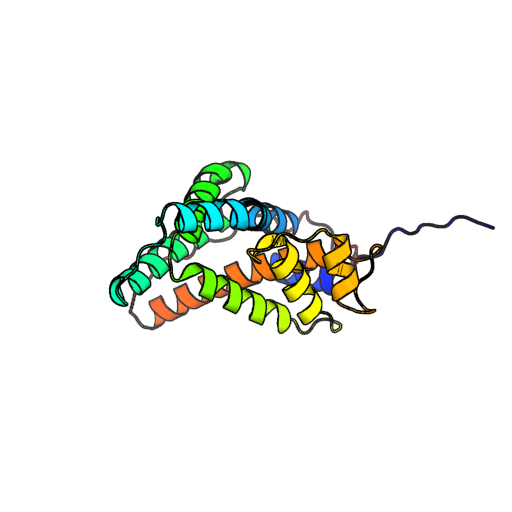.00 98.19 99 LEU A O 1
ATOM 829 N N . ILE A 1 100 ? -0.668 9.811 12.319 1.00 97.69 100 ILE A N 1
ATOM 830 C CA . ILE A 1 100 ? 0.703 9.747 12.860 1.00 97.69 100 ILE A CA 1
ATOM 831 C C . ILE A 1 100 ? 1.330 8.344 12.803 1.00 97.69 100 ILE A C 1
ATOM 833 O O . ILE A 1 100 ? 2.537 8.189 12.628 1.00 97.69 100 ILE A O 1
ATOM 837 N N . TRP A 1 101 ? 0.509 7.295 12.886 1.00 97.69 101 TRP A N 1
ATOM 838 C CA . TRP A 1 101 ? 0.964 5.905 12.859 1.00 97.69 101 TRP A CA 1
ATOM 839 C C . TRP A 1 101 ? 1.174 5.338 11.446 1.00 97.69 101 TRP A C 1
ATOM 841 O O . TRP A 1 101 ? 1.743 4.250 11.303 1.00 97.69 101 TRP A O 1
ATOM 851 N N . PHE A 1 102 ? 0.687 6.002 10.392 1.00 97.94 102 PHE A N 1
ATOM 852 C CA . PHE A 1 102 ? 0.623 5.404 9.055 1.00 97.94 102 PHE A CA 1
ATOM 853 C C . PHE A 1 102 ? 1.999 5.257 8.405 1.00 97.94 102 PHE A C 1
ATOM 855 O O . PHE A 1 102 ? 2.287 4.211 7.817 1.00 97.94 102 PHE A O 1
ATOM 862 N N . ARG A 1 103 ? 2.893 6.236 8.598 1.00 96.62 103 ARG A N 1
ATOM 863 C CA . ARG A 1 103 ? 4.283 6.168 8.114 1.00 96.62 103 ARG A CA 1
ATOM 864 C C . ARG A 1 103 ? 5.016 4.933 8.643 1.00 96.62 103 ARG A C 1
ATOM 866 O O . ARG A 1 103 ? 5.632 4.205 7.872 1.00 96.62 103 ARG A O 1
ATOM 873 N N . GLU A 1 104 ? 4.859 4.631 9.930 1.00 97.06 104 GLU A N 1
ATOM 874 C CA . GLU A 1 104 ? 5.437 3.431 10.550 1.00 97.06 104 GLU A CA 1
ATOM 875 C C . GLU A 1 104 ? 4.888 2.140 9.913 1.00 97.06 104 GLU A C 1
ATOM 877 O O . GLU A 1 104 ? 5.602 1.146 9.763 1.00 97.06 104 GLU A O 1
ATOM 882 N N . LYS A 1 105 ? 3.610 2.123 9.503 1.00 97.62 105 LYS A N 1
ATOM 883 C CA . LYS A 1 105 ? 3.049 0.969 8.784 1.00 97.62 105 LYS A CA 1
ATOM 884 C C . LYS A 1 105 ? 3.596 0.858 7.365 1.00 97.62 105 LYS A C 1
ATOM 886 O O . LYS A 1 105 ? 3.862 -0.262 6.937 1.00 97.62 105 LYS A O 1
ATOM 891 N N . ILE A 1 106 ? 3.817 1.966 6.659 1.00 98.12 106 ILE A N 1
ATOM 892 C CA . ILE A 1 106 ? 4.500 1.949 5.358 1.00 98.12 106 ILE A CA 1
ATOM 893 C C . ILE A 1 106 ? 5.891 1.333 5.501 1.00 98.12 106 ILE A C 1
ATOM 895 O O . ILE A 1 106 ? 6.216 0.412 4.750 1.00 98.12 106 ILE A O 1
ATOM 899 N N . ASP A 1 107 ? 6.675 1.771 6.488 1.00 98.00 107 ASP A N 1
ATOM 900 C CA . ASP A 1 107 ? 8.015 1.235 6.743 1.00 98.00 107 ASP A CA 1
ATOM 901 C C . ASP A 1 107 ? 7.975 -0.271 7.043 1.00 98.00 107 ASP A C 1
ATOM 903 O O . ASP A 1 107 ? 8.721 -1.046 6.438 1.00 98.00 107 ASP A O 1
ATOM 907 N N . TYR A 1 108 ? 7.023 -0.718 7.868 1.00 98.12 108 TYR A N 1
ATOM 908 C CA . TYR A 1 108 ? 6.809 -2.142 8.129 1.00 98.12 108 TYR A CA 1
ATOM 909 C C . TYR A 1 108 ? 6.496 -2.938 6.848 1.00 98.12 108 TYR A C 1
ATOM 911 O O . TYR A 1 108 ? 7.059 -4.012 6.630 1.00 98.12 108 TYR A O 1
ATOM 919 N N . ILE A 1 109 ? 5.616 -2.439 5.972 1.00 98.44 109 ILE A N 1
ATOM 920 C CA . ILE A 1 109 ? 5.293 -3.122 4.707 1.00 98.44 109 ILE A CA 1
ATOM 921 C C . ILE A 1 109 ? 6.493 -3.108 3.752 1.00 98.44 109 ILE A C 1
ATOM 923 O O . ILE A 1 109 ? 6.759 -4.114 3.092 1.00 98.44 109 ILE A O 1
ATOM 927 N N . LEU A 1 110 ? 7.265 -2.021 3.708 1.00 98.19 110 LEU A N 1
ATOM 928 C CA . LEU A 1 110 ? 8.516 -1.945 2.952 1.00 98.19 110 LEU A CA 1
ATOM 929 C C . LEU A 1 110 ? 9.537 -2.985 3.434 1.00 98.19 110 LEU A C 1
ATOM 931 O O . LEU A 1 110 ? 10.203 -3.608 2.606 1.00 98.19 110 LEU A O 1
ATOM 935 N N . ASP A 1 111 ? 9.630 -3.248 4.737 1.00 97.44 111 ASP A N 1
ATOM 936 C CA . ASP A 1 111 ? 10.451 -4.342 5.273 1.00 97.44 111 ASP A CA 1
ATOM 937 C C . ASP A 1 111 ? 9.951 -5.715 4.811 1.00 97.44 111 ASP A C 1
ATOM 939 O O . ASP A 1 111 ? 10.742 -6.579 4.427 1.00 97.44 111 ASP A O 1
ATOM 943 N N . GLN A 1 112 ? 8.632 -5.913 4.735 1.00 96.38 112 GLN A N 1
ATOM 944 C CA . GLN A 1 112 ? 8.070 -7.130 4.144 1.00 96.38 112 GLN A CA 1
ATOM 945 C C . GLN A 1 112 ? 8.404 -7.259 2.648 1.00 96.38 112 GLN A C 1
ATOM 947 O O . GLN A 1 112 ? 8.549 -8.385 2.161 1.00 96.38 112 GLN A O 1
ATOM 952 N N . VAL A 1 113 ? 8.514 -6.149 1.907 1.00 96.75 113 VAL A N 1
ATOM 953 C CA . VAL A 1 113 ? 8.989 -6.137 0.509 1.00 96.75 113 VAL A CA 1
ATOM 954 C C . VAL A 1 113 ? 10.465 -6.526 0.442 1.00 96.75 113 VAL A C 1
ATOM 956 O O . VAL A 1 113 ? 10.828 -7.347 -0.396 1.00 96.75 113 VAL A O 1
ATOM 959 N N . ALA A 1 114 ? 11.303 -6.018 1.350 1.00 94.62 114 ALA A N 1
ATOM 960 C CA . ALA A 1 114 ? 12.715 -6.398 1.417 1.00 94.62 114 ALA A CA 1
ATOM 961 C C . ALA A 1 114 ? 12.918 -7.900 1.663 1.00 94.62 114 ALA A C 1
ATOM 963 O O . ALA A 1 114 ? 13.813 -8.496 1.070 1.00 94.62 114 ALA A O 1
ATOM 964 N N . ASN A 1 115 ? 12.036 -8.514 2.455 1.00 91.12 115 ASN A N 1
ATOM 965 C CA . ASN A 1 115 ? 12.032 -9.950 2.750 1.00 91.12 115 ASN A CA 1
ATOM 966 C C . ASN A 1 115 ? 11.447 -10.826 1.625 1.00 91.12 115 ASN A C 1
ATOM 968 O O . ASN A 1 115 ? 11.219 -12.021 1.825 1.00 91.12 115 ASN A O 1
ATOM 972 N N . PHE A 1 116 ? 11.146 -10.260 0.453 1.00 89.81 116 PHE A N 1
ATOM 973 C CA . PHE A 1 116 ? 10.668 -11.029 -0.690 1.00 89.81 116 PHE A CA 1
ATOM 974 C C . PHE A 1 116 ? 11.732 -12.039 -1.149 1.00 89.81 116 PHE A C 1
ATOM 976 O O . PHE A 1 116 ? 12.782 -11.661 -1.668 1.00 89.81 116 PHE A O 1
ATOM 983 N N . LYS A 1 117 ? 11.428 -13.330 -0.966 1.00 76.19 117 LYS A N 1
ATOM 984 C CA . LYS A 1 117 ? 12.307 -14.477 -1.254 1.00 76.19 117 LYS A CA 1
ATOM 985 C C . LYS A 1 117 ? 12.362 -14.863 -2.740 1.00 76.19 117 LYS A C 1
ATOM 987 O O . LYS A 1 117 ? 12.582 -16.028 -3.052 1.00 76.19 117 LYS A O 1
ATOM 992 N N . GLY A 1 118 ? 12.133 -13.910 -3.643 1.00 69.31 118 GLY A N 1
ATOM 993 C CA . GLY A 1 118 ? 12.352 -14.125 -5.072 1.00 69.31 118 GLY A CA 1
ATOM 994 C C . GLY A 1 118 ? 13.839 -14.302 -5.395 1.00 69.31 118 GLY A C 1
ATOM 995 O O . GLY A 1 118 ? 14.662 -14.649 -4.548 1.00 69.31 118 GLY A O 1
ATOM 996 N N . TYR A 1 119 ? 14.227 -13.961 -6.614 1.00 69.75 119 TYR A N 1
ATOM 997 C CA . TYR A 1 119 ? 15.574 -14.151 -7.153 1.00 69.75 119 TYR A CA 1
ATOM 998 C C . TYR A 1 119 ? 16.567 -13.059 -6.700 1.00 69.75 119 TYR A C 1
ATOM 1000 O O . TYR A 1 119 ? 17.473 -12.675 -7.436 1.00 69.75 119 TYR A O 1
ATOM 1008 N N . GLY A 1 120 ? 16.416 -12.559 -5.466 1.00 66.00 120 GLY A N 1
ATOM 1009 C CA . GLY A 1 120 ? 17.443 -11.774 -4.769 1.00 66.00 120 GLY A CA 1
ATOM 1010 C C . GLY A 1 120 ? 17.329 -10.247 -4.840 1.00 66.00 120 GLY A C 1
ATOM 1011 O O . GLY A 1 120 ? 18.263 -9.560 -4.434 1.00 66.00 120 GLY A O 1
ATOM 1012 N N . TYR A 1 121 ? 16.208 -9.680 -5.307 1.00 80.50 121 TYR A N 1
ATOM 1013 C CA . TYR A 1 121 ? 16.048 -8.219 -5.452 1.00 80.50 121 TYR A CA 1
ATOM 1014 C C . TYR A 1 121 ? 15.112 -7.550 -4.432 1.00 80.50 121 TYR A C 1
ATOM 1016 O O . TYR A 1 121 ? 14.792 -6.374 -4.599 1.00 80.50 121 TYR A O 1
ATOM 1024 N N . GLY A 1 122 ? 14.696 -8.241 -3.362 1.00 89.56 122 GLY A N 1
ATOM 1025 C CA . GLY A 1 122 ? 13.776 -7.699 -2.348 1.00 89.56 122 GLY A CA 1
ATOM 1026 C C . GLY A 1 122 ? 14.188 -6.317 -1.826 1.00 89.56 122 GLY A C 1
ATOM 1027 O O . GLY A 1 122 ? 13.396 -5.372 -1.857 1.00 89.56 122 GLY A O 1
ATOM 1028 N N . TYR A 1 123 ? 15.457 -6.160 -1.431 1.00 92.44 123 TYR A N 1
ATOM 1029 C CA . TYR A 1 123 ? 16.001 -4.869 -0.993 1.00 92.44 123 TYR A CA 1
ATOM 1030 C C . TYR A 1 123 ? 15.906 -3.788 -2.080 1.00 92.44 123 TYR A C 1
ATOM 1032 O O . TYR A 1 123 ? 15.490 -2.664 -1.801 1.00 92.44 123 TYR A O 1
ATOM 1040 N N . ALA A 1 124 ? 16.224 -4.126 -3.333 1.00 93.06 124 ALA A N 1
ATOM 1041 C CA . ALA A 1 124 ? 16.114 -3.188 -4.446 1.00 93.06 124 ALA A CA 1
ATOM 1042 C C . ALA A 1 124 ? 14.658 -2.747 -4.668 1.00 93.06 124 ALA A C 1
ATOM 1044 O O . ALA A 1 124 ? 14.415 -1.560 -4.861 1.00 93.06 124 ALA A O 1
ATOM 1045 N N . TYR A 1 125 ? 13.681 -3.656 -4.575 1.00 95.44 125 TYR A N 1
ATOM 1046 C CA . TYR A 1 125 ? 12.260 -3.299 -4.660 1.00 95.44 125 TYR A CA 1
ATOM 1047 C C . TYR A 1 125 ? 11.850 -2.345 -3.542 1.00 95.44 125 TYR A C 1
ATOM 1049 O O . TYR A 1 125 ? 11.279 -1.295 -3.835 1.00 95.44 125 TYR A O 1
ATOM 1057 N N . LYS A 1 126 ? 12.206 -2.650 -2.285 1.00 96.44 126 LYS A N 1
ATOM 1058 C CA . LYS A 1 126 ? 11.976 -1.750 -1.145 1.00 96.44 126 LYS A CA 1
ATOM 1059 C C . LYS A 1 126 ? 12.526 -0.355 -1.433 1.00 96.44 126 LYS A C 1
ATOM 1061 O O . LYS A 1 126 ? 11.801 0.629 -1.306 1.00 96.44 126 LYS A O 1
ATOM 1066 N N . MET A 1 127 ? 13.794 -0.267 -1.828 1.00 96.69 127 MET A N 1
ATOM 1067 C CA . MET A 1 127 ? 14.459 1.020 -2.003 1.00 96.69 127 MET A CA 1
ATOM 1068 C C . MET A 1 127 ? 13.927 1.806 -3.201 1.00 96.69 127 MET A C 1
ATOM 1070 O O . MET A 1 127 ? 13.739 3.014 -3.084 1.00 96.69 127 MET A O 1
ATOM 1074 N N . ILE A 1 128 ? 13.598 1.139 -4.314 1.00 96.56 128 ILE A N 1
ATOM 1075 C CA . ILE A 1 128 ? 12.940 1.788 -5.456 1.00 96.56 128 ILE A CA 1
ATOM 1076 C C . ILE A 1 128 ? 11.634 2.441 -5.002 1.00 96.56 128 ILE A C 1
ATOM 1078 O O . ILE A 1 128 ? 11.405 3.601 -5.334 1.00 96.56 128 ILE A O 1
ATOM 1082 N N . ILE A 1 129 ? 10.790 1.737 -4.243 1.00 97.88 129 ILE A N 1
ATOM 1083 C CA . ILE A 1 129 ? 9.510 2.286 -3.772 1.00 97.88 129 ILE A CA 1
ATOM 1084 C C . ILE A 1 129 ? 9.731 3.415 -2.766 1.00 97.88 129 ILE A C 1
ATOM 1086 O O . ILE A 1 129 ? 9.193 4.505 -2.958 1.00 97.88 129 ILE A O 1
ATOM 1090 N N . LYS A 1 130 ? 10.579 3.195 -1.756 1.00 97.69 130 LYS A N 1
ATOM 1091 C CA . LYS A 1 130 ? 10.899 4.195 -0.733 1.00 97.69 130 LYS A CA 1
ATOM 1092 C C . LYS A 1 130 ? 11.385 5.509 -1.349 1.00 97.69 130 LYS A C 1
ATOM 1094 O O . LYS A 1 130 ? 10.776 6.551 -1.130 1.00 97.69 130 LYS A O 1
ATOM 1099 N N . MET A 1 131 ? 12.427 5.451 -2.177 1.00 97.38 131 MET A N 1
ATOM 1100 C CA . MET A 1 131 ? 13.041 6.648 -2.759 1.00 97.38 131 MET A CA 1
ATOM 1101 C C . MET A 1 131 ? 12.147 7.316 -3.809 1.00 97.38 131 MET A C 1
ATOM 1103 O O . MET A 1 131 ? 12.202 8.532 -3.974 1.00 97.38 131 MET A O 1
ATOM 1107 N N . SER A 1 132 ? 11.314 6.543 -4.519 1.00 96.81 132 SER A N 1
ATOM 1108 C CA . SER A 1 132 ? 10.409 7.107 -5.530 1.00 96.81 132 SER A CA 1
ATOM 1109 C C . SER A 1 132 ? 9.243 7.871 -4.904 1.00 96.81 132 SER A C 1
ATOM 1111 O O . SER A 1 132 ? 8.860 8.903 -5.454 1.00 96.81 132 SER A O 1
ATOM 1113 N N . TYR A 1 133 ? 8.706 7.409 -3.768 1.00 97.62 133 TYR A N 1
ATOM 1114 C CA . TYR A 1 133 ? 7.389 7.857 -3.290 1.00 97.62 133 TYR A CA 1
ATOM 1115 C C . TYR A 1 133 ? 7.324 8.297 -1.822 1.00 97.62 133 TYR A C 1
ATOM 1117 O O . TYR A 1 133 ? 6.526 9.171 -1.508 1.00 97.62 133 TYR A O 1
ATOM 1125 N N . PHE A 1 134 ? 8.137 7.728 -0.928 1.00 97.31 134 PHE A N 1
ATOM 1126 C CA . PHE A 1 134 ? 7.978 7.915 0.525 1.00 97.31 134 PHE A CA 1
ATOM 1127 C C . PHE A 1 134 ? 9.051 8.793 1.172 1.00 97.31 134 PHE A C 1
ATOM 1129 O O . PHE A 1 134 ? 8.833 9.333 2.255 1.00 97.31 134 PHE A O 1
ATOM 1136 N N . ASP A 1 135 ? 10.207 8.952 0.527 1.00 94.88 135 ASP A N 1
ATOM 1137 C CA . ASP A 1 135 ? 11.211 9.909 0.983 1.00 94.88 135 ASP A CA 1
ATOM 1138 C C . ASP A 1 135 ? 10.698 11.346 0.826 1.00 94.88 135 ASP A C 1
ATOM 1140 O O . ASP A 1 135 ? 10.196 11.722 -0.237 1.00 94.88 135 ASP A O 1
ATOM 1144 N N . GLU A 1 136 ? 10.902 12.155 1.869 1.00 93.56 136 GLU A N 1
ATOM 1145 C CA . GLU A 1 136 ? 10.578 13.591 1.878 1.00 93.56 136 GLU A CA 1
ATOM 1146 C C . GLU A 1 136 ? 11.376 14.346 0.799 1.00 93.56 136 GLU A C 1
ATOM 1148 O O . GLU A 1 136 ? 10.875 15.275 0.175 1.00 93.56 136 GLU A O 1
ATOM 1153 N N . VAL A 1 137 ? 12.604 13.895 0.516 1.00 92.31 137 VAL A N 1
ATOM 1154 C CA . VAL A 1 137 ? 13.449 14.455 -0.544 1.00 92.31 137 VAL A CA 1
ATOM 1155 C C . VAL A 1 137 ? 13.118 13.796 -1.881 1.00 92.31 137 VAL A C 1
ATOM 1157 O O . VAL A 1 137 ? 13.334 12.592 -2.071 1.00 92.31 137 VAL A O 1
ATOM 1160 N N . TYR A 1 138 ? 12.651 14.607 -2.830 1.00 93.69 138 TYR A N 1
ATOM 1161 C CA . TYR A 1 138 ? 12.469 14.180 -4.212 1.00 93.69 138 TYR A CA 1
ATOM 1162 C C . TYR A 1 138 ? 13.803 13.749 -4.838 1.00 93.69 138 TYR A C 1
ATOM 1164 O O . TYR A 1 138 ? 14.832 14.406 -4.680 1.00 93.69 138 TYR A O 1
ATOM 1172 N N . ARG A 1 139 ? 13.771 12.646 -5.589 1.00 94.94 139 ARG A N 1
ATOM 1173 C CA . ARG A 1 139 ? 14.902 12.144 -6.375 1.00 94.94 139 ARG A CA 1
ATOM 1174 C C . ARG A 1 139 ? 14.437 11.808 -7.773 1.00 94.94 139 ARG A C 1
ATOM 1176 O O . ARG A 1 139 ? 13.363 11.231 -7.953 1.00 94.94 139 ARG A O 1
ATOM 1183 N N . THR A 1 140 ? 15.258 12.123 -8.769 1.00 96.06 140 THR A N 1
ATOM 1184 C CA . THR A 1 140 ? 14.944 11.717 -10.135 1.00 96.06 140 THR A CA 1
ATOM 1185 C C . THR A 1 140 ? 15.065 10.199 -10.266 1.00 96.06 140 THR A C 1
ATOM 1187 O O . THR A 1 140 ? 15.797 9.544 -9.521 1.00 96.06 140 THR A O 1
ATOM 1190 N N . ASN A 1 141 ? 14.389 9.614 -11.259 1.00 95.12 141 ASN A N 1
ATOM 1191 C CA . ASN A 1 141 ? 14.548 8.185 -11.555 1.00 95.12 141 ASN A CA 1
ATOM 1192 C C . ASN A 1 141 ? 16.026 7.807 -11.760 1.00 95.12 141 ASN A C 1
ATOM 1194 O O . ASN A 1 141 ? 16.417 6.707 -11.376 1.00 95.12 141 ASN A O 1
ATOM 1198 N N . LYS A 1 142 ? 16.820 8.725 -12.338 1.00 95.00 142 LYS A N 1
ATOM 1199 C CA . LYS A 1 142 ? 18.256 8.554 -12.561 1.00 95.00 142 LYS A CA 1
ATOM 1200 C C . LYS A 1 142 ? 19.023 8.420 -11.257 1.00 95.00 142 LYS A C 1
ATOM 1202 O O . LYS A 1 142 ? 19.694 7.412 -11.070 1.00 95.00 142 LYS A O 1
ATOM 1207 N N . ASP A 1 143 ? 18.835 9.363 -10.341 1.00 95.75 143 ASP A N 1
ATOM 1208 C CA . ASP A 1 143 ? 19.509 9.334 -9.039 1.00 95.75 143 ASP A CA 1
ATOM 1209 C C . ASP A 1 143 ? 19.176 8.051 -8.271 1.00 95.75 143 ASP A C 1
ATOM 1211 O O . ASP A 1 143 ? 20.036 7.466 -7.616 1.00 95.75 143 ASP A O 1
ATOM 1215 N N . ILE A 1 144 ? 17.933 7.569 -8.391 1.00 95.69 144 ILE A N 1
ATOM 1216 C CA . ILE A 1 144 ? 17.516 6.324 -7.746 1.00 95.69 144 ILE A CA 1
ATOM 1217 C C . ILE A 1 144 ? 18.281 5.136 -8.333 1.00 95.69 144 ILE A C 1
ATOM 1219 O O . ILE A 1 144 ? 18.950 4.439 -7.574 1.00 95.69 144 ILE A O 1
ATOM 1223 N N . TYR A 1 145 ? 18.218 4.875 -9.645 1.00 93.81 145 TYR A N 1
ATOM 1224 C CA . TYR A 1 145 ? 18.900 3.689 -10.180 1.00 93.81 145 TYR A CA 1
ATOM 1225 C C . TYR A 1 145 ? 20.430 3.783 -10.095 1.00 93.81 145 TYR A C 1
ATOM 1227 O O . TYR A 1 145 ? 21.063 2.749 -9.908 1.00 93.81 145 TYR A O 1
ATOM 1235 N N . ASP A 1 146 ? 21.017 4.984 -10.151 1.00 92.75 146 ASP A N 1
ATOM 1236 C CA . ASP A 1 146 ? 22.466 5.178 -9.992 1.00 92.75 146 ASP A CA 1
ATOM 1237 C C . ASP A 1 146 ? 22.918 4.898 -8.540 1.00 92.75 146 ASP A C 1
ATOM 1239 O O . ASP A 1 146 ? 24.044 4.457 -8.313 1.00 92.75 146 ASP A O 1
ATOM 1243 N N . SER A 1 147 ? 22.029 5.068 -7.550 1.00 93.25 147 SER A N 1
ATOM 1244 C CA . SER A 1 147 ? 22.324 4.832 -6.125 1.00 93.25 147 SER A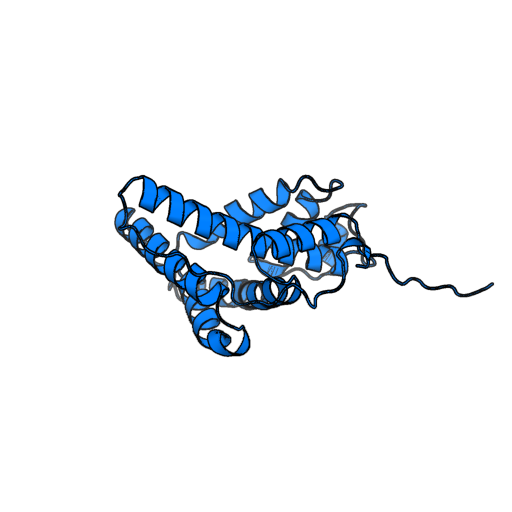 CA 1
ATOM 1245 C C . SER A 1 147 ? 22.168 3.380 -5.642 1.00 93.25 147 SER A C 1
ATOM 1247 O O . SER A 1 147 ? 22.694 3.027 -4.588 1.00 93.25 147 SER A O 1
ATOM 1249 N N . LEU A 1 148 ? 21.451 2.521 -6.379 1.00 89.25 148 LEU A N 1
ATOM 1250 C CA . LEU A 1 148 ? 21.090 1.160 -5.936 1.00 89.25 148 LEU A CA 1
ATOM 1251 C C . LEU A 1 148 ? 22.070 0.065 -6.382 1.00 89.25 148 LEU A C 1
ATOM 1253 O O . LEU A 1 148 ? 21.825 -1.126 -6.163 1.00 89.25 148 LEU A O 1
ATOM 1257 N N . GLY A 1 149 ? 23.198 0.463 -6.972 1.00 80.00 149 GLY A N 1
ATOM 1258 C CA . GLY A 1 149 ? 24.271 -0.438 -7.376 1.00 80.00 149 GLY A CA 1
ATOM 1259 C C . GLY A 1 149 ? 23.977 -1.234 -8.658 1.00 80.00 149 GLY A C 1
ATOM 1260 O O . GLY A 1 149 ? 22.981 -1.010 -9.346 1.00 80.00 149 GLY A O 1
ATOM 1261 N N . PRO A 1 150 ? 24.842 -2.204 -9.011 1.00 75.00 150 PRO A N 1
ATOM 1262 C CA . PRO A 1 150 ? 24.898 -2.789 -10.357 1.00 75.00 150 PRO A CA 1
ATOM 1263 C C . PRO A 1 150 ? 23.662 -3.611 -10.763 1.00 75.00 150 PRO A C 1
ATOM 1265 O O . PRO A 1 150 ? 23.467 -3.878 -11.953 1.00 75.00 150 PRO A O 1
ATOM 1268 N N . GLY A 1 151 ? 22.829 -4.020 -9.799 1.00 77.88 151 GLY A N 1
ATOM 1269 C CA . GLY A 1 151 ? 21.609 -4.799 -10.031 1.00 77.88 151 GLY A CA 1
ATOM 1270 C C . GLY A 1 151 ? 20.417 -3.983 -10.546 1.00 77.88 151 GLY A C 1
ATOM 1271 O O . GLY A 1 151 ? 19.451 -4.563 -11.053 1.00 77.88 151 GLY A O 1
ATOM 1272 N N . VAL A 1 152 ? 20.477 -2.652 -10.451 1.00 87.94 152 VAL A N 1
ATOM 1273 C CA . VAL A 1 152 ? 19.431 -1.736 -10.918 1.00 87.94 152 VAL A CA 1
ATOM 1274 C C . VAL A 1 152 ? 20.034 -0.816 -11.974 1.00 87.94 152 VAL A C 1
ATOM 1276 O O . VAL A 1 152 ? 20.998 -0.107 -11.727 1.00 87.94 152 VAL A O 1
ATOM 1279 N N . LYS A 1 153 ? 19.484 -0.854 -13.186 1.00 88.75 153 LYS A N 1
ATOM 1280 C CA . LYS A 1 153 ? 19.949 -0.064 -14.333 1.00 88.75 153 LYS A CA 1
ATOM 1281 C C . LYS A 1 153 ? 18.758 0.612 -14.990 1.00 88.75 153 LYS A C 1
ATOM 1283 O O . LYS A 1 153 ? 17.639 0.108 -14.909 1.00 88.75 153 LYS A O 1
ATOM 1288 N N . LYS A 1 154 ? 18.994 1.689 -15.744 1.00 91.12 154 LYS A N 1
ATOM 1289 C CA . LYS A 1 154 ? 17.947 2.380 -16.523 1.00 91.12 154 LYS A CA 1
ATOM 1290 C C . LYS A 1 154 ? 17.049 1.417 -17.321 1.00 91.12 154 LYS A C 1
ATOM 1292 O O . LYS A 1 154 ? 15.839 1.606 -17.357 1.00 91.12 154 LYS A O 1
ATOM 1297 N N . THR A 1 155 ? 17.633 0.373 -17.917 1.00 90.50 155 THR A N 1
ATOM 1298 C CA . THR A 1 155 ? 16.932 -0.609 -18.763 1.00 90.50 155 THR A CA 1
ATOM 1299 C C . THR A 1 155 ? 15.970 -1.527 -18.009 1.00 90.50 155 THR A C 1
ATOM 1301 O O . THR A 1 155 ? 15.006 -1.990 -18.605 1.00 90.50 155 THR A O 1
ATOM 1304 N N . ASN A 1 156 ? 16.191 -1.790 -16.715 1.00 90.81 156 ASN A N 1
ATOM 1305 C CA . ASN A 1 156 ? 15.332 -2.673 -15.913 1.00 90.81 156 ASN A CA 1
ATOM 1306 C C . ASN A 1 156 ? 14.594 -1.945 -14.777 1.00 90.81 156 ASN A C 1
ATOM 1308 O O . ASN A 1 156 ? 13.726 -2.531 -14.133 1.00 90.81 156 ASN A O 1
ATOM 1312 N N . PHE A 1 157 ? 14.907 -0.669 -14.544 1.00 92.88 157 PHE A N 1
ATOM 1313 C CA . PHE A 1 157 ? 14.382 0.121 -13.437 1.00 92.88 157 PHE A CA 1
ATOM 1314 C C . PHE A 1 157 ? 12.854 0.187 -13.421 1.00 92.88 157 PHE A C 1
ATOM 1316 O O . PHE A 1 157 ? 12.239 -0.076 -12.392 1.00 92.88 157 PHE A O 1
ATOM 1323 N N . TYR A 1 158 ? 12.227 0.498 -14.557 1.00 93.81 158 TYR A N 1
ATOM 1324 C CA . TYR A 1 158 ? 10.770 0.635 -14.637 1.00 93.81 158 TYR A CA 1
ATOM 1325 C C . TYR A 1 158 ? 10.045 -0.700 -14.433 1.00 93.81 158 TYR A C 1
ATOM 1327 O O . TYR A 1 158 ? 9.030 -0.741 -13.737 1.00 93.81 158 TYR A O 1
ATOM 1335 N N . ALA A 1 159 ? 10.602 -1.795 -14.959 1.00 93.19 159 ALA A N 1
ATOM 1336 C CA . ALA A 1 159 ? 10.090 -3.139 -14.707 1.00 93.19 159 ALA A CA 1
ATOM 1337 C C . ALA A 1 159 ? 10.201 -3.497 -13.216 1.00 93.19 159 ALA A C 1
ATOM 1339 O O . ALA A 1 159 ? 9.213 -3.886 -12.597 1.00 93.19 159 ALA A O 1
ATOM 1340 N N . LYS A 1 160 ? 11.364 -3.252 -12.595 1.00 93.62 160 LYS A N 1
ATOM 1341 C CA . LYS A 1 160 ? 11.570 -3.476 -11.156 1.00 93.62 160 LYS A CA 1
ATOM 1342 C C . LYS A 1 160 ? 10.674 -2.596 -10.289 1.00 93.62 160 LYS A C 1
ATOM 1344 O O . LYS A 1 160 ? 10.164 -3.060 -9.274 1.00 93.62 160 LYS A O 1
ATOM 1349 N N . ARG A 1 161 ? 10.430 -1.348 -10.694 1.00 96.00 161 ARG A N 1
ATOM 1350 C CA . ARG A 1 161 ? 9.469 -0.456 -10.040 1.00 96.00 161 ARG A CA 1
ATOM 1351 C C . ARG A 1 161 ? 8.063 -1.040 -10.101 1.00 96.00 161 ARG A C 1
ATOM 1353 O O . ARG A 1 161 ? 7.404 -1.070 -9.071 1.00 96.00 161 ARG A O 1
ATOM 1360 N N . LYS A 1 162 ? 7.614 -1.533 -11.262 1.00 96.31 162 LYS A N 1
ATOM 1361 C CA . LYS A 1 162 ? 6.305 -2.196 -11.391 1.00 96.31 162 LYS A CA 1
ATOM 1362 C C . LYS A 1 162 ? 6.196 -3.384 -10.430 1.00 96.31 162 LYS A C 1
ATOM 1364 O O . LYS A 1 162 ? 5.238 -3.442 -9.668 1.00 96.31 162 LYS A O 1
ATOM 1369 N N . THR A 1 163 ? 7.203 -4.257 -10.392 1.00 95.81 163 THR A N 1
ATOM 1370 C CA . THR A 1 163 ? 7.262 -5.385 -9.445 1.00 95.81 163 THR A CA 1
ATOM 1371 C C . THR A 1 163 ? 7.213 -4.919 -7.989 1.00 95.81 163 THR A C 1
ATOM 1373 O O . THR A 1 163 ? 6.436 -5.449 -7.201 1.00 95.81 163 THR A O 1
ATOM 1376 N N . GLY A 1 164 ? 7.980 -3.887 -7.625 1.00 96.75 164 GLY A N 1
ATOM 1377 C CA . GLY A 1 164 ? 7.967 -3.324 -6.273 1.00 96.75 164 GLY A CA 1
ATOM 1378 C C . GLY A 1 164 ? 6.602 -2.766 -5.863 1.00 96.75 164 GLY A C 1
ATOM 1379 O O . GLY A 1 164 ? 6.190 -2.968 -4.725 1.00 96.75 164 GLY A O 1
ATOM 1380 N N . ILE A 1 165 ? 5.878 -2.123 -6.788 1.00 98.31 165 ILE A N 1
ATOM 1381 C CA . ILE A 1 165 ? 4.521 -1.604 -6.549 1.00 98.31 165 ILE A CA 1
ATOM 1382 C C . ILE A 1 165 ? 3.558 -2.762 -6.269 1.00 98.31 165 ILE A C 1
ATOM 1384 O O . ILE A 1 165 ? 2.832 -2.717 -5.279 1.00 98.31 165 ILE A O 1
ATOM 1388 N N . LEU A 1 166 ? 3.594 -3.818 -7.090 1.00 97.94 166 LEU A N 1
ATOM 1389 C CA . LEU A 1 166 ? 2.770 -5.014 -6.881 1.00 97.94 166 LEU A CA 1
ATOM 1390 C C . LEU A 1 166 ? 3.043 -5.651 -5.517 1.00 97.94 166 LEU A C 1
ATOM 1392 O O . LEU A 1 166 ? 2.113 -5.897 -4.752 1.00 97.94 166 LEU A O 1
ATOM 1396 N N . LEU A 1 167 ? 4.323 -5.864 -5.189 1.00 97.69 167 LEU A N 1
ATOM 1397 C CA . LEU A 1 167 ? 4.735 -6.444 -3.912 1.00 97.69 167 LEU A CA 1
ATOM 1398 C C . LEU A 1 167 ? 4.287 -5.589 -2.726 1.00 97.69 167 LEU A C 1
ATOM 1400 O O . LEU A 1 167 ? 3.808 -6.136 -1.736 1.00 97.69 167 LEU A O 1
ATOM 1404 N N . PHE A 1 168 ? 4.434 -4.268 -2.810 1.00 98.50 168 PHE A N 1
ATOM 1405 C CA . PHE A 1 168 ? 4.020 -3.357 -1.748 1.00 98.50 168 PHE A CA 1
ATOM 1406 C C . PHE A 1 168 ? 2.500 -3.393 -1.538 1.00 98.50 168 PHE A C 1
ATOM 1408 O O . PHE A 1 168 ? 2.047 -3.642 -0.420 1.00 98.50 168 PHE A O 1
ATOM 1415 N N . GLY A 1 169 ? 1.717 -3.240 -2.611 1.00 98.00 169 GLY A N 1
ATOM 1416 C CA . GLY A 1 169 ? 0.254 -3.266 -2.552 1.00 98.00 169 GLY A CA 1
ATOM 1417 C C . GLY A 1 169 ? -0.292 -4.588 -2.014 1.00 98.00 169 GLY A C 1
ATOM 1418 O O . GLY A 1 169 ? -1.084 -4.597 -1.072 1.00 98.00 169 GLY A O 1
ATOM 1419 N N . ILE A 1 170 ? 0.186 -5.723 -2.535 1.00 97.81 170 ILE A N 1
ATOM 1420 C CA . ILE A 1 170 ? -0.320 -7.031 -2.102 1.00 97.81 170 ILE A CA 1
ATOM 1421 C C . ILE A 1 170 ? 0.084 -7.379 -0.667 1.00 97.81 170 ILE A C 1
ATOM 1423 O O . ILE A 1 170 ? -0.678 -8.015 0.062 1.00 97.81 170 ILE A O 1
ATOM 1427 N N . LYS A 1 171 ? 1.265 -6.939 -0.214 1.00 97.88 171 LYS A N 1
ATOM 1428 C CA . LYS A 1 171 ? 1.691 -7.122 1.180 1.00 97.88 171 LYS A CA 1
ATOM 1429 C C . LYS A 1 171 ? 0.875 -6.258 2.134 1.00 97.88 171 LYS A C 1
ATOM 1431 O O . LYS A 1 171 ? 0.560 -6.733 3.223 1.00 97.88 171 LYS A O 1
ATOM 1436 N N . MET A 1 172 ? 0.487 -5.049 1.724 1.00 98.06 172 MET A N 1
ATOM 1437 C CA . MET A 1 172 ? -0.435 -4.206 2.487 1.00 98.06 172 MET A CA 1
ATOM 1438 C C . MET A 1 172 ? -1.800 -4.885 2.655 1.00 98.06 172 MET A C 1
ATOM 1440 O O . MET A 1 172 ? -2.274 -5.010 3.784 1.00 98.06 172 MET A O 1
ATOM 1444 N N . TRP A 1 173 ? -2.368 -5.426 1.568 1.00 97.50 173 TRP A N 1
ATOM 1445 C CA . TRP A 1 173 ? -3.595 -6.232 1.611 1.00 97.50 173 TRP A CA 1
ATOM 1446 C C . TRP A 1 173 ? -3.485 -7.419 2.570 1.00 97.50 173 TRP A C 1
ATOM 1448 O O . TRP A 1 173 ? -4.2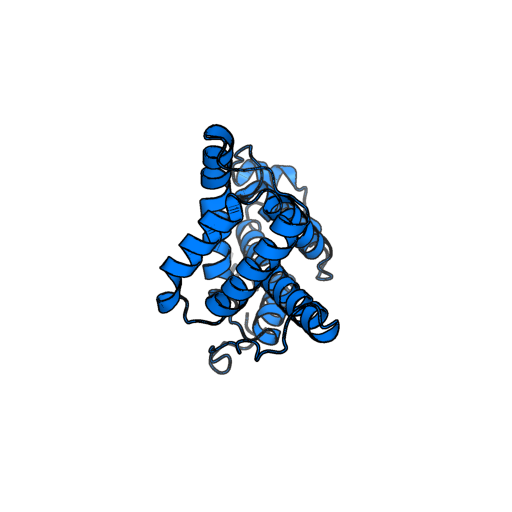53 -7.534 3.526 1.00 97.50 173 TRP A O 1
ATOM 1458 N N . ARG A 1 174 ? -2.489 -8.288 2.360 1.00 97.31 174 ARG A N 1
ATOM 1459 C CA . ARG A 1 174 ? -2.302 -9.496 3.178 1.00 97.31 174 ARG A CA 1
ATOM 1460 C C . ARG A 1 174 ? -2.088 -9.159 4.656 1.00 97.31 174 ARG A C 1
ATOM 1462 O O . ARG A 1 174 ? -2.584 -9.879 5.520 1.00 97.31 174 ARG A O 1
ATOM 1469 N N . TYR A 1 175 ? -1.383 -8.068 4.960 1.00 97.69 175 TYR A N 1
ATOM 1470 C CA . TYR A 1 175 ? -1.210 -7.591 6.332 1.00 97.69 175 TYR A CA 1
ATOM 1471 C C . TYR A 1 175 ? -2.535 -7.156 6.966 1.00 97.69 175 TYR A C 1
ATOM 1473 O O . TYR A 1 175 ? -2.848 -7.605 8.069 1.00 97.69 175 TYR A O 1
ATOM 1481 N N . ALA A 1 176 ? -3.310 -6.317 6.273 1.00 97.69 176 ALA A N 1
ATOM 1482 C CA . ALA A 1 176 ? -4.612 -5.855 6.743 1.00 97.69 176 ALA A CA 1
ATOM 1483 C C . ALA A 1 176 ? -5.558 -7.035 7.002 1.00 97.69 176 ALA A C 1
ATOM 1485 O O . ALA A 1 176 ? -6.135 -7.142 8.083 1.00 97.69 176 ALA A O 1
ATOM 1486 N N . LEU A 1 177 ? -5.637 -7.972 6.055 1.00 97.38 177 LEU A N 1
ATOM 1487 C CA . LEU A 1 177 ? -6.494 -9.148 6.161 1.00 97.38 177 LEU A CA 1
ATOM 1488 C C . LEU A 1 177 ? -6.094 -10.029 7.349 1.00 97.38 177 LEU A C 1
ATOM 1490 O O . LEU A 1 177 ? -6.944 -10.424 8.144 1.00 97.38 177 LEU A O 1
ATOM 1494 N N . ARG A 1 178 ? -4.791 -10.299 7.506 1.00 97.38 178 ARG A N 1
ATOM 1495 C CA . ARG A 1 178 ? -4.262 -11.076 8.635 1.00 97.38 178 ARG A CA 1
ATOM 1496 C C . ARG A 1 178 ? -4.591 -10.417 9.974 1.00 97.38 178 ARG A C 1
ATOM 1498 O O . ARG A 1 178 ? -5.122 -11.082 10.852 1.00 97.38 178 ARG A O 1
ATOM 1505 N N . ARG A 1 179 ? -4.318 -9.116 10.126 1.00 97.31 179 ARG A N 1
ATOM 1506 C CA . ARG A 1 179 ? -4.596 -8.379 11.372 1.00 97.31 179 ARG A CA 1
ATOM 1507 C C . ARG A 1 179 ? -6.079 -8.357 11.723 1.00 97.31 179 ARG A C 1
ATOM 1509 O O . ARG A 1 179 ? -6.418 -8.438 12.898 1.00 97.31 179 ARG A O 1
ATOM 1516 N N . GLN A 1 180 ? -6.948 -8.253 10.719 1.00 96.94 180 GLN A N 1
ATOM 1517 C CA . GLN A 1 180 ? -8.392 -8.310 10.919 1.00 96.94 180 GLN A CA 1
ATOM 1518 C C . GLN A 1 180 ? -8.827 -9.680 11.458 1.00 96.94 180 GLN A C 1
ATOM 1520 O O . GLN A 1 180 ? -9.598 -9.730 12.410 1.00 96.94 180 GLN A O 1
ATOM 1525 N N . LYS A 1 181 ? -8.296 -10.776 10.897 1.00 97.31 181 LYS A N 1
ATOM 1526 C CA . LYS A 1 181 ? -8.555 -12.147 11.373 1.00 97.31 181 LYS A CA 1
ATOM 1527 C C . LYS A 1 181 ? -8.043 -12.376 12.792 1.00 97.31 181 LYS A C 1
ATOM 1529 O O . LYS A 1 181 ? -8.823 -12.779 13.643 1.00 97.31 181 LYS A O 1
ATOM 1534 N N . GLU A 1 182 ? -6.787 -12.019 13.061 1.00 97.31 182 GLU A N 1
ATOM 1535 C CA . GLU A 1 182 ? -6.173 -12.164 14.390 1.00 97.31 182 GLU A CA 1
ATOM 1536 C C . GLU A 1 182 ? -6.983 -11.447 15.488 1.00 97.31 182 GLU A C 1
ATOM 1538 O O . GLU A 1 182 ? -7.149 -11.977 16.582 1.00 97.31 182 GLU A O 1
ATOM 1543 N N . GLU A 1 183 ? -7.511 -10.245 15.220 1.00 97.38 183 GLU A N 1
ATOM 1544 C CA . GLU A 1 183 ? -8.318 -9.508 16.206 1.00 97.38 183 GLU A CA 1
ATOM 1545 C C . GLU A 1 183 ? -9.731 -10.089 16.394 1.00 97.38 183 GLU A C 1
ATOM 1547 O O . GLU A 1 183 ? -10.250 -10.032 17.510 1.00 97.38 183 GLU A O 1
ATOM 1552 N N . MET A 1 184 ? -10.343 -10.659 15.347 1.00 97.00 184 MET A N 1
ATOM 1553 C CA . MET A 1 184 ? -11.611 -11.399 15.475 1.00 97.00 184 MET A CA 1
ATOM 1554 C C . MET A 1 184 ? -11.418 -12.683 16.288 1.00 97.00 184 MET A C 1
ATOM 1556 O O . MET A 1 184 ? -12.200 -12.964 17.190 1.00 97.00 184 MET A O 1
ATOM 1560 N N . GLU A 1 185 ? -10.354 -13.440 16.007 1.00 97.31 185 GLU A N 1
ATOM 1561 C CA . GLU A 1 185 ? -10.003 -14.677 16.720 1.00 97.31 185 GLU A CA 1
ATOM 1562 C C . GLU A 1 185 ? -9.693 -14.420 18.200 1.00 97.31 185 GLU A C 1
ATOM 1564 O O . GLU A 1 185 ? -10.076 -15.206 19.063 1.00 97.31 185 GLU A O 1
ATOM 1569 N N . ALA A 1 186 ? -9.054 -13.290 18.509 1.00 97.44 186 ALA A N 1
ATOM 1570 C CA . ALA A 1 186 ? -8.781 -12.864 19.878 1.00 97.44 186 ALA A CA 1
ATOM 1571 C C . ALA A 1 186 ? -10.006 -12.271 20.608 1.00 97.44 186 ALA A C 1
ATOM 1573 O O . ALA A 1 186 ? -9.884 -11.886 21.770 1.00 97.44 186 ALA A O 1
ATOM 1574 N N . GLY A 1 187 ? -11.163 -12.139 19.946 1.00 96.25 187 GLY A N 1
ATOM 1575 C CA . GLY A 1 187 ? -12.370 -11.533 20.522 1.00 96.25 187 GLY A CA 1
ATOM 1576 C C . GLY A 1 187 ? -12.260 -10.027 20.791 1.00 96.25 187 GLY A C 1
ATOM 1577 O O . GLY A 1 187 ? -13.078 -9.474 21.522 1.00 96.25 187 GLY A O 1
ATOM 1578 N N . ILE A 1 188 ? -11.258 -9.351 20.215 1.00 95.69 188 ILE A N 1
ATOM 1579 C CA . ILE A 1 188 ? -11.055 -7.897 20.354 1.00 95.69 188 ILE A CA 1
ATOM 1580 C C . ILE A 1 188 ? -12.110 -7.134 19.547 1.00 95.69 188 ILE A C 1
ATOM 1582 O O . ILE A 1 188 ? -12.531 -6.044 19.934 1.00 95.69 188 ILE A O 1
ATOM 1586 N N . ILE A 1 189 ? -12.529 -7.702 18.416 1.00 95.38 189 ILE A N 1
ATOM 1587 C CA . ILE A 1 189 ? -13.608 -7.185 17.575 1.00 95.38 189 ILE A CA 1
ATOM 1588 C C . ILE A 1 189 ? -14.618 -8.299 17.269 1.00 95.38 189 ILE A C 1
ATOM 1590 O O . ILE A 1 189 ? -14.233 -9.470 17.247 1.00 95.38 189 ILE A O 1
ATOM 1594 N N . PRO A 1 190 ? -15.895 -7.962 17.003 1.00 94.69 190 PRO A N 1
ATOM 1595 C CA . PRO A 1 190 ? -16.895 -8.954 16.627 1.00 94.69 190 PRO A CA 1
ATOM 1596 C C . PRO A 1 190 ? -16.506 -9.704 15.354 1.00 94.69 190 PRO A C 1
ATOM 1598 O O . PRO A 1 190 ? -15.911 -9.128 14.437 1.00 94.69 190 PRO A O 1
ATOM 1601 N N . TYR A 1 191 ? -16.901 -10.975 15.281 1.00 94.81 191 TYR A N 1
ATOM 1602 C CA . TYR A 1 191 ? -16.813 -11.729 14.039 1.00 94.81 191 TYR A CA 1
ATOM 1603 C C . TYR A 1 191 ? -17.677 -11.069 12.965 1.00 94.81 191 TYR A C 1
ATOM 1605 O O . TYR A 1 191 ? -18.818 -10.679 13.221 1.00 94.81 191 TYR A O 1
ATOM 1613 N N . LYS A 1 192 ? -17.134 -10.979 11.755 1.00 93.88 192 LYS A N 1
ATOM 1614 C CA . LYS A 1 192 ? -17.865 -10.548 10.570 1.00 93.88 192 LYS A CA 1
ATOM 1615 C C . LYS A 1 192 ? -17.308 -11.218 9.330 1.00 93.88 192 LYS A C 1
ATOM 1617 O O . LYS A 1 192 ? -16.142 -11.618 9.297 1.00 93.88 192 LYS A O 1
ATOM 1622 N N . GLU A 1 193 ? -18.143 -11.293 8.306 1.00 92.75 193 GLU A N 1
ATOM 1623 C CA . GLU A 1 193 ? -17.708 -11.748 6.996 1.00 92.75 193 GLU A CA 1
ATOM 1624 C C . GLU A 1 193 ? -16.686 -10.765 6.421 1.00 92.75 193 GLU A C 1
ATOM 1626 O O . GLU A 1 193 ? -16.857 -9.545 6.468 1.00 92.75 193 GLU A O 1
ATOM 1631 N N . LEU A 1 194 ? -15.578 -11.315 5.928 1.00 92.88 194 LEU A N 1
ATOM 1632 C CA . LEU A 1 194 ? -14.552 -10.538 5.251 1.00 92.88 194 LEU A CA 1
ATOM 1633 C C . LEU A 1 194 ? -14.929 -10.421 3.776 1.00 92.88 194 LEU A C 1
ATOM 1635 O O . LEU A 1 194 ? -15.413 -11.400 3.208 1.00 92.88 194 LEU A O 1
ATOM 1639 N N . PRO A 1 195 ? -14.699 -9.256 3.151 1.00 90.62 195 PRO A N 1
ATOM 1640 C CA . PRO A 1 195 ? -15.063 -9.065 1.761 1.00 90.62 195 PRO A CA 1
ATOM 1641 C C . PRO A 1 195 ? -14.251 -10.006 0.863 1.00 90.62 195 PRO A C 1
ATOM 1643 O O . PRO A 1 195 ? -13.037 -10.155 1.038 1.00 90.62 195 PRO A O 1
ATOM 1646 N N . ASP A 1 196 ? -14.937 -10.631 -0.091 1.00 86.56 196 ASP A N 1
ATOM 1647 C CA . ASP A 1 196 ? -14.333 -11.513 -1.087 1.00 86.56 196 ASP A CA 1
ATOM 1648 C C . ASP A 1 196 ? -13.986 -10.705 -2.350 1.00 86.56 196 ASP A C 1
ATOM 1650 O O . ASP A 1 196 ? -14.808 -9.893 -2.797 1.00 86.56 196 ASP A O 1
ATOM 1654 N N . PRO A 1 197 ? -12.785 -10.859 -2.932 1.00 85.44 197 PRO A N 1
ATOM 1655 C CA . PRO A 1 197 ? -12.439 -10.204 -4.186 1.00 85.44 197 PRO A CA 1
ATOM 1656 C C . PRO A 1 197 ? -13.415 -10.558 -5.315 1.00 85.44 197 PRO A C 1
ATOM 1658 O O . PRO A 1 197 ? -13.585 -11.720 -5.670 1.00 85.44 197 PRO A O 1
ATOM 1661 N N . GLN A 1 198 ? -14.022 -9.543 -5.931 1.00 76.31 198 GLN A N 1
ATOM 1662 C CA . GLN A 1 198 ? -15.053 -9.725 -6.965 1.00 76.31 198 GLN A CA 1
ATOM 1663 C C . GLN A 1 198 ? -14.484 -9.882 -8.389 1.00 76.31 198 GLN A C 1
ATOM 1665 O O . GLN A 1 198 ? -15.177 -9.648 -9.377 1.00 76.31 198 GLN A O 1
ATOM 1670 N N . GLU A 1 199 ? -13.205 -10.231 -8.525 1.00 82.50 199 GLU A N 1
ATOM 1671 C CA . GLU A 1 199 ? -12.509 -10.207 -9.810 1.00 82.50 199 GLU A CA 1
ATOM 1672 C C . GLU A 1 199 ? -12.501 -11.583 -10.491 1.00 82.50 199 GLU A C 1
ATOM 1674 O O . GLU A 1 199 ? -12.108 -12.593 -9.905 1.00 82.50 199 GLU A O 1
ATOM 1679 N N . ASN A 1 200 ? -12.898 -11.634 -11.767 1.00 84.94 200 ASN A N 1
ATOM 1680 C CA . ASN A 1 200 ? -12.810 -12.863 -12.550 1.00 84.94 200 ASN A CA 1
ATOM 1681 C C . ASN A 1 200 ? -11.368 -13.096 -13.028 1.00 84.94 200 ASN A C 1
ATOM 1683 O O . ASN A 1 200 ? -10.937 -12.582 -14.059 1.00 84.94 200 ASN A O 1
ATOM 1687 N N . LEU A 1 201 ? -10.628 -13.920 -12.290 1.00 89.50 201 LEU A N 1
ATOM 1688 C CA . LEU A 1 201 ? -9.240 -14.253 -12.620 1.00 89.50 201 LEU A CA 1
ATOM 1689 C C . LEU A 1 201 ? -9.092 -15.292 -13.745 1.00 89.50 201 LEU A C 1
ATOM 1691 O O . LEU A 1 201 ? -7.970 -15.533 -14.189 1.00 89.50 201 LEU A O 1
ATOM 1695 N N . ARG A 1 202 ? -10.182 -15.933 -14.195 1.00 85.88 202 ARG A N 1
ATOM 1696 C CA . ARG A 1 202 ? -10.127 -17.038 -15.175 1.00 85.88 202 ARG A CA 1
ATOM 1697 C C . ARG A 1 202 ? -9.743 -16.574 -16.576 1.00 85.88 202 ARG A C 1
ATOM 1699 O O . ARG A 1 202 ? -9.153 -17.351 -17.318 1.00 85.88 202 ARG A O 1
ATOM 1706 N N . ASP A 1 203 ? -10.041 -15.320 -16.898 1.00 88.75 203 ASP A N 1
ATOM 1707 C CA . ASP A 1 203 ? -9.780 -14.735 -18.216 1.00 88.75 203 ASP A CA 1
ATOM 1708 C C . ASP A 1 203 ? -8.377 -14.108 -18.312 1.00 88.75 203 ASP A C 1
ATOM 1710 O O . ASP A 1 203 ? -7.981 -13.597 -19.361 1.00 88.75 203 ASP A O 1
ATOM 1714 N N . LEU A 1 204 ? -7.598 -14.141 -17.222 1.00 91.19 204 LEU A N 1
ATOM 1715 C CA . LEU A 1 204 ? -6.235 -13.623 -17.210 1.00 91.19 204 LEU A CA 1
ATOM 1716 C C . LEU A 1 204 ? -5.264 -14.597 -17.899 1.00 91.19 204 LEU A C 1
ATOM 1718 O O . LEU A 1 204 ? -5.358 -15.812 -17.704 1.00 91.19 204 LEU A O 1
ATOM 1722 N N . PRO A 1 205 ? -4.262 -14.087 -18.640 1.00 89.81 205 PRO A N 1
ATOM 1723 C CA . PRO A 1 205 ? -3.253 -14.933 -19.272 1.00 89.81 205 PRO A CA 1
ATOM 1724 C C . PRO A 1 205 ? -2.495 -15.770 -18.223 1.00 89.81 205 PRO A C 1
ATOM 1726 O O . PRO A 1 205 ? -2.227 -15.257 -17.126 1.00 89.81 205 PRO A O 1
ATOM 1729 N N . PRO A 1 206 ? -2.107 -17.027 -18.526 1.00 89.88 206 PRO A N 1
ATOM 1730 C CA . PRO A 1 206 ? -1.319 -17.865 -17.619 1.00 89.88 206 PRO A CA 1
ATOM 1731 C C . PRO A 1 206 ? -0.044 -17.158 -17.147 1.00 89.88 206 PRO A C 1
ATOM 1733 O O . PRO A 1 206 ? 0.604 -16.466 -17.933 1.00 89.88 206 PRO A O 1
ATOM 1736 N N . ILE A 1 207 ? 0.352 -17.344 -15.886 1.00 89.06 207 ILE A N 1
ATOM 1737 C CA . ILE A 1 207 ? 1.524 -16.657 -15.305 1.00 89.06 207 ILE A CA 1
ATOM 1738 C C . ILE A 1 207 ? 2.805 -16.998 -16.080 1.00 89.06 207 ILE A C 1
ATOM 1740 O O . ILE A 1 207 ? 3.684 -16.159 -16.252 1.00 89.06 207 ILE A O 1
ATOM 1744 N N . GLU A 1 208 ? 2.891 -18.220 -16.592 1.00 86.62 208 GLU A N 1
ATOM 1745 C CA . GLU A 1 208 ? 4.012 -18.748 -17.367 1.00 86.62 208 GLU A CA 1
ATOM 1746 C C . GLU A 1 208 ? 4.176 -18.031 -18.716 1.00 86.62 208 GLU A C 1
ATOM 1748 O O . GLU A 1 208 ? 5.273 -18.017 -19.279 1.00 86.62 208 GLU A O 1
ATOM 1753 N N . SER A 1 209 ? 3.094 -17.418 -19.212 1.00 85.25 209 SER A N 1
ATOM 1754 C CA . SER A 1 209 ? 3.068 -16.649 -20.460 1.00 85.25 209 SER A CA 1
ATOM 1755 C C . SER A 1 209 ? 3.436 -15.168 -20.291 1.00 85.25 209 SER A C 1
ATOM 1757 O O . SER A 1 209 ? 3.588 -14.476 -21.296 1.00 85.25 209 SER A O 1
ATOM 1759 N N . LEU A 1 210 ? 3.595 -14.691 -19.046 1.00 82.06 210 LEU A N 1
ATOM 1760 C CA . LEU A 1 210 ? 3.951 -13.304 -18.709 1.00 82.06 210 LEU A CA 1
ATOM 1761 C C . LEU A 1 210 ? 5.452 -13.018 -18.812 1.00 82.06 210 LEU A C 1
ATOM 1763 O O . LEU A 1 210 ? 6.276 -13.927 -18.545 1.00 82.06 210 LEU A O 1
#

Sequence (210 aa):
MREGDYMTKSSDDYREAVRLCRESGFSENRVYTLCRLLLFIYRDTYLAAKEDNEIKEMTPEEIAASKRECRDLFLYLFTKPVEESLEEQQQLIDKLIKLIWFREKIDYILDQVANFKGYGYGYAYKMIIKMSYFDEVYRTNKDIYDSLGPGVKKTNFYAKRKTGILLFGIKMWRYALRRQKEEMEAGIIPYKELPDPQENLRDLPPIESL

pLDDT: mean 91.03, std 13.14, range [30.44, 98.5]